Protein AF-B7P5I4-F1 (afdb_monomer)

Secondary structure (DSSP, 8-state):
--HHHHHHHHHHHHHHHHHHHT-------HHHHHTT-HHHHHHHHH-S-EEEE--SHHHHHHHHHHHHHHHHTT---EEEEEE--STTHHHHHHHHTTTS-EEEEEE-TTS-EEEEPPS-S-TT-SS--EEEEEHHHHHHHHHHHHHHHHHHHHHHHHHHHHHHHHHH--HHHHHHHHHHHHHHTTSTTT--HHHHHHHHHHHHHTT-HHHHHHHHHHHHT-TT--GGGSHHHHHHHHHHHHHH--TTHHHHHHHHHHHHHTSGGG--HHHHHHHHHHHHHHHHHTTT--HHHHHHHHHHHHHHHHHHHT-

Nearest PDB structures (foldseek):
  5ulm-assembly1_A  TM=9.427E-01  e=9.356E-10  Homo sapiens
  8qgy-assembly1_A  TM=5.005E-01  e=2.535E-16  Homo sapiens
  8qgy-assembly1_B  TM=4.780E-01  e=1.070E-14  Homo sapiens
  5dbk-assembly1_B  TM=4.868E-01  e=1.021E+00  Bacillus thuringiensis Bt407
  7w3g-assembly1_a  TM=5.002E-01  e=3.737E+00  Homo sapiens

Solvent-accessible surface area (backbone atoms only — not comparable to full-atom values): 17275 Å² total; per-residue (Å²): 134,57,75,68,59,44,54,51,45,46,48,53,28,48,56,50,19,32,60,75,72,70,51,90,84,82,90,77,62,61,72,44,49,76,72,55,39,64,72,50,44,52,50,65,54,68,43,82,64,46,81,46,75,50,63,50,73,90,51,33,65,64,53,51,50,54,51,51,55,22,40,76,74,68,45,69,49,47,37,39,33,34,63,69,80,55,90,67,51,64,56,55,50,46,65,77,37,72,92,43,59,74,46,36,26,45,56,48,96,86,71,47,39,20,27,39,47,73,80,77,84,63,98,81,55,97,64,67,55,73,42,94,47,48,40,26,60,60,50,34,51,52,55,50,52,49,54,52,50,52,33,50,50,49,34,51,50,50,54,50,52,51,51,51,44,63,76,75,37,59,73,72,62,29,52,56,49,50,55,56,55,57,60,57,51,74,39,75,63,43,54,45,58,68,55,51,44,52,50,43,52,56,31,53,77,72,63,38,29,65,60,39,40,51,54,50,55,61,46,68,72,37,86,88,56,65,56,66,76,35,63,72,46,43,45,56,42,29,51,22,26,48,72,56,58,50,96,63,24,50,62,52,20,48,50,53,50,57,59,45,48,74,38,74,94,41,69,42,57,71,53,31,46,49,53,14,47,49,24,42,52,52,12,58,75,49,72,71,63,41,62,65,33,44,53,49,17,53,48,27,48,51,53,29,54,51,52,63,73,77,106

Organism: Ixodes scapularis (NCBI:txid6945)

Structure (mmCIF, N/CA/C/O backbone):
data_AF-B7P5I4-F1
#
_entry.id   AF-B7P5I4-F1
#
loop_
_atom_site.group_PDB
_atom_site.id
_atom_site.type_symbol
_atom_site.label_atom_id
_atom_site.label_alt_id
_atom_site.label_comp_id
_atom_site.label_asym_id
_atom_site.label_entity_id
_atom_site.label_seq_id
_atom_site.pdbx_PDB_ins_code
_atom_site.Cartn_x
_atom_site.Cartn_y
_atom_site.Cartn_z
_atom_site.occupancy
_atom_site.B_iso_or_equiv
_atom_site.auth_seq_id
_atom_site.auth_comp_id
_atom_site.auth_asym_id
_atom_site.auth_atom_id
_atom_site.pdbx_PDB_model_num
ATOM 1 N N . MET A 1 1 ? 27.316 -14.410 -33.111 1.00 59.50 1 MET A N 1
ATOM 2 C CA . MET A 1 1 ? 25.966 -13.838 -33.348 1.00 59.50 1 MET A CA 1
ATOM 3 C C . MET A 1 1 ? 26.081 -12.322 -33.547 1.00 59.50 1 MET A C 1
ATOM 5 O O . MET A 1 1 ? 26.848 -11.697 -32.826 1.00 59.50 1 MET A O 1
ATOM 9 N N . GLY A 1 2 ? 25.394 -11.716 -34.524 1.00 79.62 2 GLY A N 1
ATOM 10 C CA . GLY A 1 2 ? 25.517 -10.270 -34.792 1.00 79.62 2 GLY A CA 1
ATOM 11 C C . GLY A 1 2 ? 24.927 -9.385 -33.679 1.00 79.62 2 GLY A C 1
ATOM 12 O O . GLY A 1 2 ? 23.984 -9.793 -33.004 1.00 79.62 2 GLY A O 1
ATOM 13 N N . ARG A 1 3 ? 25.433 -8.150 -33.514 1.00 82.94 3 ARG A N 1
ATOM 14 C CA . ARG A 1 3 ? 24.991 -7.201 -32.461 1.00 82.94 3 ARG A CA 1
ATOM 15 C C . ARG A 1 3 ? 23.477 -6.955 -32.463 1.00 82.94 3 ARG A C 1
ATOM 17 O O . ARG A 1 3 ? 22.864 -6.839 -31.411 1.00 82.94 3 ARG A O 1
ATOM 24 N N . LEU A 1 4 ? 22.857 -6.902 -33.644 1.00 87.31 4 LEU A N 1
ATOM 25 C CA . LEU A 1 4 ? 21.406 -6.746 -33.781 1.00 87.31 4 LEU A CA 1
ATOM 26 C C . LEU A 1 4 ? 20.631 -7.943 -33.212 1.00 87.31 4 LEU A C 1
ATOM 28 O O . LEU A 1 4 ? 19.613 -7.752 -32.560 1.00 87.31 4 LEU A O 1
ATOM 32 N N . ALA A 1 5 ? 21.112 -9.163 -33.446 1.00 89.25 5 ALA A N 1
ATOM 33 C CA . ALA A 1 5 ? 20.448 -10.377 -32.986 1.00 89.25 5 ALA A CA 1
ATOM 34 C C . ALA A 1 5 ? 20.496 -10.503 -31.455 1.00 89.25 5 ALA A C 1
ATOM 36 O O . ALA A 1 5 ? 19.501 -10.879 -30.847 1.00 89.25 5 ALA A O 1
ATOM 37 N N . GLN A 1 6 ? 21.596 -10.079 -30.827 1.00 91.50 6 GLN A N 1
ATOM 38 C CA . GLN A 1 6 ? 21.677 -10.016 -29.366 1.00 91.50 6 GLN A CA 1
ATOM 39 C C . GLN A 1 6 ? 20.688 -9.009 -28.758 1.00 91.50 6 GLN A C 1
ATOM 41 O O . GLN A 1 6 ? 20.024 -9.321 -27.777 1.00 91.50 6 GLN A O 1
ATOM 46 N N . ARG A 1 7 ? 20.538 -7.822 -29.365 1.00 92.44 7 ARG A N 1
ATOM 47 C CA . ARG A 1 7 ? 19.558 -6.820 -28.903 1.00 92.44 7 ARG A CA 1
ATOM 48 C C . ARG A 1 7 ? 18.112 -7.288 -29.083 1.00 92.44 7 ARG A C 1
ATOM 50 O O . ARG A 1 7 ? 17.275 -7.016 -28.231 1.00 92.44 7 ARG A O 1
ATOM 57 N N . LYS A 1 8 ? 17.823 -8.030 -30.160 1.00 93.19 8 LYS A N 1
ATOM 58 C CA . LYS A 1 8 ? 16.516 -8.680 -30.351 1.00 93.19 8 LYS A CA 1
ATOM 59 C C . LYS A 1 8 ? 16.225 -9.696 -29.242 1.00 93.19 8 LYS A C 1
ATOM 61 O O . LYS A 1 8 ? 15.151 -9.640 -28.660 1.00 93.19 8 LYS A O 1
ATOM 66 N N . ALA A 1 9 ? 17.198 -10.538 -28.891 1.00 93.75 9 ALA A N 1
ATOM 67 C CA . ALA A 1 9 ? 17.050 -11.491 -27.790 1.00 93.75 9 ALA A CA 1
ATOM 68 C C . ALA A 1 9 ? 16.827 -10.792 -26.433 1.00 93.75 9 ALA A C 1
ATOM 70 O O . ALA A 1 9 ? 16.003 -11.231 -25.637 1.00 93.75 9 ALA A O 1
ATOM 71 N N . ALA A 1 10 ? 17.500 -9.666 -26.176 1.00 94.19 10 ALA A N 1
ATOM 72 C CA . ALA A 1 10 ? 17.249 -8.877 -24.969 1.00 94.19 10 ALA A CA 1
ATOM 73 C C . ALA A 1 10 ? 15.837 -8.276 -24.936 1.00 94.19 10 ALA A C 1
ATOM 75 O O . ALA A 1 10 ? 15.193 -8.283 -23.889 1.00 94.19 10 ALA A O 1
ATOM 76 N N . TYR A 1 11 ? 15.325 -7.802 -26.074 1.00 95.25 11 TYR A N 1
ATOM 77 C CA . TYR A 1 11 ? 13.944 -7.331 -26.169 1.00 95.25 11 TYR A CA 1
ATOM 78 C C . TYR A 1 11 ? 12.928 -8.456 -25.900 1.00 95.25 11 TYR A C 1
ATOM 80 O O . TYR A 1 11 ? 11.967 -8.245 -25.162 1.00 95.25 11 TYR A O 1
ATOM 88 N N . GLU A 1 12 ? 13.165 -9.674 -26.396 1.00 95.31 12 GLU A N 1
ATOM 89 C CA . GLU A 1 12 ? 12.332 -10.848 -26.081 1.00 95.31 12 GLU A CA 1
ATOM 90 C C . GLU A 1 12 ? 12.324 -11.168 -24.572 1.00 95.31 12 GLU A C 1
ATOM 92 O O . GLU A 1 12 ? 11.280 -11.498 -23.998 1.00 95.31 12 GLU A O 1
ATOM 97 N N . GLU A 1 13 ? 13.463 -11.010 -23.894 1.00 95.44 13 GLU A N 1
ATOM 98 C CA . GLU A 1 13 ? 13.561 -11.150 -22.437 1.00 95.44 13 GLU A CA 1
ATOM 99 C C . GLU A 1 13 ? 12.810 -10.035 -21.687 1.00 95.44 13 GLU A C 1
ATOM 101 O O . GLU A 1 13 ? 12.170 -10.315 -20.669 1.00 95.44 13 GLU A O 1
ATOM 106 N N . VAL A 1 14 ? 12.810 -8.797 -22.200 1.00 96.06 14 VAL A N 1
ATOM 107 C CA . VAL A 1 14 ? 11.967 -7.702 -21.680 1.00 96.06 14 VAL A CA 1
ATOM 108 C C . VAL A 1 14 ? 10.488 -8.059 -21.822 1.00 96.06 14 VAL A C 1
ATOM 110 O O . VAL A 1 14 ? 9.755 -8.013 -20.835 1.00 96.06 14 VAL A O 1
ATOM 113 N N . GLN A 1 15 ? 10.051 -8.524 -22.997 1.00 9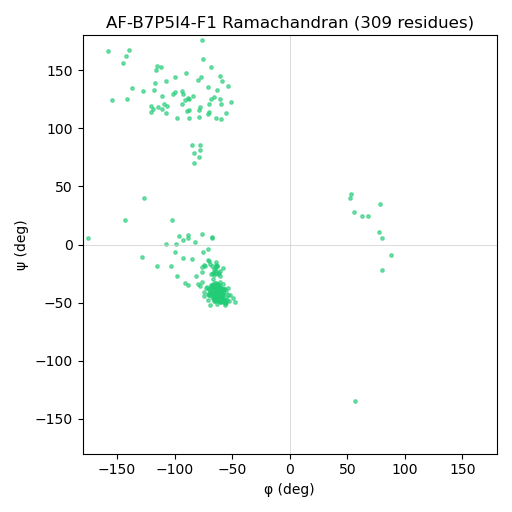6.31 15 GLN A N 1
ATOM 114 C CA . GLN A 1 15 ? 8.674 -8.982 -23.221 1.00 96.31 15 GLN A CA 1
ATOM 115 C C . GLN A 1 15 ? 8.277 -10.124 -22.277 1.00 96.31 15 GLN A C 1
ATOM 117 O O . GLN A 1 15 ? 7.134 -10.210 -21.820 1.00 96.31 15 GLN A O 1
ATOM 122 N N . LYS A 1 16 ? 9.201 -11.044 -21.991 1.00 95.50 16 LYS A N 1
ATOM 123 C CA . LYS A 1 16 ? 8.974 -12.136 -21.041 1.00 95.50 16 LYS A CA 1
ATOM 124 C C . LYS A 1 16 ? 8.825 -11.612 -19.611 1.00 95.50 16 LYS A C 1
ATOM 126 O O . LYS A 1 16 ? 7.883 -12.012 -18.931 1.00 95.50 16 LYS A O 1
ATOM 131 N N . ALA A 1 17 ? 9.695 -10.698 -19.178 1.00 95.38 17 ALA A N 1
ATOM 132 C CA . ALA A 1 17 ? 9.612 -10.076 -17.859 1.00 95.38 17 ALA A CA 1
ATOM 133 C C . ALA A 1 17 ? 8.300 -9.298 -17.670 1.00 95.38 17 ALA A C 1
ATOM 135 O O . ALA A 1 17 ? 7.621 -9.517 -16.667 1.00 95.38 17 ALA A O 1
ATOM 136 N N . SER A 1 18 ? 7.901 -8.479 -18.651 1.00 94.69 18 SER A N 1
ATOM 137 C CA . SER A 1 18 ? 6.641 -7.722 -18.625 1.00 94.69 18 SER A CA 1
ATOM 138 C C . SER A 1 18 ? 5.425 -8.641 -18.511 1.00 94.69 18 SER A C 1
ATOM 140 O O . SER A 1 18 ? 4.570 -8.423 -17.656 1.00 94.69 18 SER A O 1
ATOM 142 N N . ARG A 1 19 ? 5.383 -9.740 -19.281 1.00 94.81 19 ARG A N 1
ATOM 143 C CA . ARG A 1 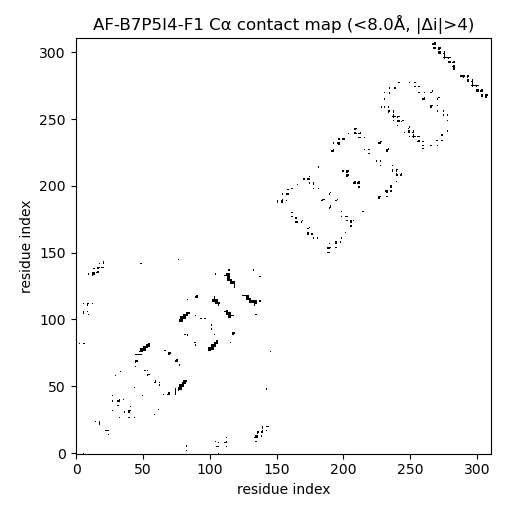19 ? 4.310 -10.747 -19.178 1.00 94.81 19 ARG A CA 1
ATOM 144 C C . ARG A 1 19 ? 4.255 -11.418 -17.806 1.00 94.81 19 ARG A C 1
ATOM 146 O O . ARG A 1 19 ? 3.167 -11.682 -17.310 1.00 94.81 19 ARG A O 1
ATOM 153 N N . CYS A 1 20 ? 5.401 -11.676 -17.175 1.00 92.69 20 CYS A N 1
ATOM 154 C CA . CYS A 1 20 ? 5.445 -12.275 -15.839 1.00 92.69 20 CYS A CA 1
ATOM 155 C C . CYS A 1 20 ? 4.877 -11.375 -14.733 1.00 92.69 20 CYS A C 1
ATOM 157 O O . CYS A 1 20 ? 4.493 -11.907 -13.692 1.00 92.69 20 CYS A O 1
ATOM 159 N N . VAL A 1 21 ? 4.868 -10.054 -14.926 1.00 92.19 21 VAL A N 1
ATOM 160 C CA . VAL A 1 21 ? 4.314 -9.082 -13.965 1.00 92.19 21 VAL A CA 1
ATOM 161 C C . VAL A 1 21 ? 2.987 -8.472 -14.431 1.00 92.19 21 VAL A C 1
ATOM 163 O O . VAL A 1 21 ? 2.419 -7.652 -13.724 1.00 92.19 21 VAL A O 1
ATOM 166 N N . GLY A 1 22 ? 2.481 -8.865 -15.607 1.00 91.19 22 GLY A N 1
ATOM 167 C CA . GLY A 1 22 ? 1.255 -8.306 -16.184 1.00 91.19 22 GLY A CA 1
ATOM 168 C C . GLY A 1 22 ? 1.376 -6.841 -16.620 1.00 91.19 22 GLY A C 1
ATOM 169 O O . GLY A 1 22 ? 0.365 -6.149 -16.668 1.00 91.19 22 GLY A O 1
ATOM 170 N N . ALA A 1 23 ? 2.589 -6.361 -16.913 1.00 91.62 23 ALA A N 1
ATOM 171 C CA . ALA A 1 23 ? 2.821 -4.988 -17.355 1.00 91.62 23 ALA A CA 1
ATOM 172 C C . ALA A 1 23 ? 2.492 -4.808 -18.844 1.00 91.62 23 ALA A C 1
ATOM 174 O O . ALA A 1 23 ? 2.817 -5.669 -19.668 1.00 91.62 23 ALA A O 1
ATOM 175 N N . ASP A 1 24 ? 1.912 -3.656 -19.179 1.00 93.38 24 ASP A N 1
ATOM 176 C CA . ASP A 1 24 ? 1.697 -3.228 -20.560 1.00 93.38 24 ASP A CA 1
ATOM 177 C C . ASP A 1 24 ? 3.008 -2.684 -21.149 1.00 93.38 24 ASP A C 1
ATOM 179 O O . ASP A 1 24 ? 3.599 -1.737 -20.628 1.00 93.38 24 ASP A O 1
ATOM 183 N N . LEU A 1 25 ? 3.511 -3.330 -22.202 1.00 95.50 25 LEU A N 1
A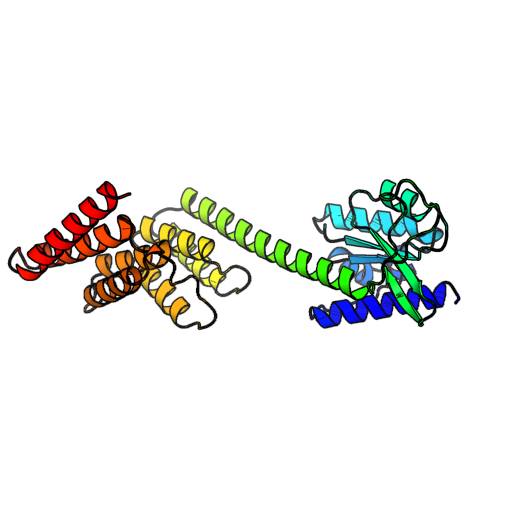TOM 184 C CA . LEU A 1 25 ? 4.818 -3.033 -22.785 1.00 95.50 25 LEU A CA 1
ATOM 185 C C . LEU A 1 25 ? 4.658 -2.301 -24.115 1.00 95.50 25 LEU A C 1
ATOM 187 O O . LEU A 1 25 ? 4.171 -2.869 -25.090 1.00 95.50 25 LEU A O 1
ATOM 191 N N . HIS A 1 26 ? 5.198 -1.085 -24.177 1.00 95.44 26 HIS A N 1
ATOM 192 C CA . HIS A 1 26 ? 5.235 -0.268 -25.388 1.00 95.44 26 HIS A CA 1
ATOM 193 C C . HIS A 1 26 ? 6.659 -0.167 -25.934 1.00 95.44 26 HIS A C 1
ATOM 195 O O . HIS A 1 26 ? 7.564 0.312 -25.252 1.00 95.44 26 HIS A O 1
ATOM 201 N N . GLU A 1 27 ? 6.871 -0.604 -27.177 1.00 95.25 27 GLU A N 1
ATOM 202 C CA . GLU A 1 27 ? 8.143 -0.402 -27.878 1.00 95.25 27 GLU A CA 1
ATOM 203 C C . GLU A 1 27 ? 8.174 0.983 -28.530 1.00 95.25 27 GLU A C 1
ATOM 205 O O . GLU A 1 27 ? 7.282 1.343 -29.301 1.00 95.25 27 GLU A O 1
ATOM 210 N N . LEU A 1 28 ? 9.230 1.752 -28.254 1.00 94.44 28 LEU A N 1
ATOM 211 C CA . LEU A 1 28 ? 9.402 3.098 -28.789 1.00 94.44 28 LEU A CA 1
ATOM 212 C C . LEU A 1 28 ? 10.606 3.179 -29.737 1.00 94.44 28 LEU A C 1
ATOM 214 O O . LEU A 1 28 ? 11.746 2.978 -29.312 1.00 94.44 28 LEU A O 1
ATOM 218 N N . PRO A 1 29 ? 10.397 3.523 -31.022 1.00 93.38 29 PRO A N 1
ATOM 219 C CA . PRO A 1 29 ? 11.499 3.722 -31.954 1.00 93.38 29 PRO A CA 1
ATOM 220 C C . PRO A 1 29 ? 12.317 4.970 -31.603 1.00 93.38 29 PRO A C 1
ATOM 222 O O . PRO A 1 29 ? 11.779 6.079 -31.601 1.00 93.38 29 PRO A O 1
ATOM 225 N N . PHE A 1 30 ? 13.635 4.813 -31.430 1.00 94.00 30 PHE A N 1
ATOM 226 C CA . PHE A 1 30 ? 14.551 5.918 -31.100 1.00 94.00 30 PHE A CA 1
ATOM 227 C C . PHE A 1 30 ? 14.374 7.140 -32.010 1.00 94.00 30 PHE A C 1
ATOM 229 O O . PHE A 1 30 ? 14.246 8.251 -31.519 1.00 94.00 30 PHE A O 1
ATOM 236 N N . LYS A 1 31 ? 14.283 6.944 -33.334 1.00 93.56 31 LYS A N 1
ATOM 237 C CA . LYS A 1 31 ? 14.153 8.055 -34.295 1.00 93.56 31 LYS A CA 1
ATOM 238 C C . LYS A 1 31 ? 12.935 8.944 -34.034 1.00 93.56 31 LYS A C 1
ATOM 240 O O . LYS A 1 31 ? 12.991 10.132 -34.309 1.00 93.56 31 LYS A O 1
ATOM 245 N N . LYS A 1 32 ? 11.831 8.370 -33.547 1.00 94.25 32 LYS A N 1
ATOM 246 C CA . LYS A 1 32 ? 10.608 9.125 -33.245 1.00 94.25 32 LYS A CA 1
ATOM 247 C C . LYS A 1 32 ? 10.719 9.878 -31.925 1.00 94.25 32 LYS A C 1
ATOM 249 O O . LYS A 1 32 ? 10.199 10.983 -31.814 1.00 94.25 32 LYS A O 1
ATOM 254 N N . LEU A 1 33 ? 11.401 9.273 -30.952 1.00 93.62 33 LEU A N 1
ATOM 255 C CA . LEU A 1 33 ? 11.706 9.900 -29.671 1.00 93.62 33 LEU A CA 1
ATOM 256 C C . LEU A 1 33 ? 12.655 11.093 -29.866 1.00 93.62 33 LEU A C 1
ATOM 258 O O . LEU A 1 33 ? 12.338 12.191 -29.427 1.00 93.62 33 LEU A O 1
ATOM 262 N N . ASP A 1 34 ? 13.740 10.888 -30.614 1.00 93.50 34 ASP A N 1
ATOM 263 C CA . ASP A 1 34 ? 14.768 11.890 -30.931 1.00 93.50 34 ASP A CA 1
ATOM 264 C C . ASP A 1 34 ? 14.222 13.041 -31.793 1.00 93.50 34 ASP A C 1
ATOM 266 O O . ASP A 1 34 ? 14.534 14.206 -31.567 1.00 93.50 34 ASP A O 1
ATOM 270 N N . PHE A 1 35 ? 13.321 12.738 -32.735 1.00 93.06 35 PHE A N 1
ATOM 271 C CA . PHE A 1 35 ? 12.601 13.763 -33.499 1.00 93.06 35 PHE A CA 1
ATOM 272 C C . PHE A 1 35 ? 11.613 14.574 -32.641 1.00 93.06 35 PHE A C 1
ATOM 274 O O . PHE A 1 35 ? 11.189 15.656 -33.043 1.00 93.06 35 PHE A O 1
ATOM 281 N N . GLY A 1 36 ? 11.221 14.062 -31.471 1.00 91.56 36 GLY A N 1
ATOM 282 C CA . GLY A 1 36 ? 10.258 14.710 -30.588 1.00 91.56 36 GLY A CA 1
ATOM 283 C C . GLY A 1 36 ? 8.798 14.537 -31.015 1.00 91.56 36 GLY A C 1
ATOM 284 O O . GLY A 1 36 ? 7.989 15.447 -30.836 1.00 91.56 36 GLY A O 1
ATOM 285 N N . GLU A 1 37 ? 8.427 13.381 -31.582 1.00 95.38 37 GLU A N 1
ATOM 286 C CA . GLU A 1 37 ? 7.023 13.083 -31.896 1.00 95.38 37 GLU A CA 1
ATOM 287 C C . GLU A 1 37 ? 6.177 13.126 -30.612 1.00 95.38 37 GLU A C 1
ATOM 289 O O . GLU A 1 37 ? 6.408 12.356 -29.680 1.00 95.38 37 GLU A O 1
ATOM 294 N N . THR A 1 38 ? 5.165 14.000 -30.565 1.00 92.94 38 THR A N 1
ATOM 295 C CA . THR A 1 38 ? 4.412 14.312 -29.336 1.00 92.94 38 THR A CA 1
ATOM 296 C C . THR A 1 38 ? 3.856 13.075 -28.638 1.00 92.94 38 THR A C 1
ATOM 298 O O . THR A 1 38 ? 3.999 12.952 -27.431 1.00 92.94 38 THR A O 1
ATOM 301 N N . LYS A 1 39 ? 3.276 12.125 -29.384 1.00 93.56 39 LYS A N 1
ATOM 302 C CA . LYS A 1 39 ? 2.726 10.883 -28.810 1.00 93.56 39 LYS A CA 1
ATOM 303 C C . LYS A 1 39 ? 3.802 9.991 -28.190 1.00 93.56 39 LYS A C 1
ATOM 305 O O . LYS A 1 39 ? 3.548 9.329 -27.191 1.00 93.56 39 LYS A O 1
ATOM 310 N N . VAL A 1 40 ? 4.990 9.958 -28.792 1.00 94.75 40 VAL A N 1
ATOM 311 C CA . VAL A 1 40 ? 6.119 9.160 -28.300 1.00 94.75 40 VAL A CA 1
ATOM 312 C C . VAL A 1 40 ? 6.732 9.811 -27.067 1.00 94.75 40 VAL A C 1
ATOM 314 O O . VAL A 1 40 ? 7.027 9.102 -26.112 1.00 94.75 40 VAL A O 1
ATOM 317 N N . LEU A 1 41 ? 6.873 11.140 -27.058 1.00 94.62 41 LEU A N 1
ATOM 318 C CA . LEU A 1 41 ? 7.312 11.884 -25.876 1.00 94.62 41 LEU A CA 1
ATOM 319 C C . LEU A 1 41 ? 6.321 11.741 -24.722 1.00 94.62 41 LEU A C 1
ATOM 321 O O . LEU A 1 41 ? 6.741 11.495 -23.600 1.00 94.62 41 LEU A O 1
ATOM 325 N N . ASP A 1 42 ? 5.023 11.854 -24.998 1.00 93.00 42 ASP A N 1
ATOM 326 C CA . ASP A 1 42 ? 3.968 11.706 -23.997 1.00 93.00 42 ASP A CA 1
ATOM 327 C C . ASP A 1 42 ? 3.992 10.309 -23.364 1.00 93.00 42 ASP A C 1
ATOM 329 O O . ASP A 1 42 ? 4.048 10.176 -22.142 1.00 93.00 42 ASP A O 1
ATOM 333 N N . LEU A 1 43 ? 4.075 9.260 -24.191 1.00 94.44 43 LEU A N 1
ATOM 334 C CA . LEU A 1 43 ? 4.194 7.889 -23.700 1.00 94.44 43 LEU A CA 1
ATOM 335 C C . LEU A 1 43 ? 5.502 7.677 -22.928 1.00 94.44 43 LEU A C 1
ATOM 337 O O . LEU A 1 43 ? 5.494 7.117 -21.833 1.00 94.44 43 LEU A O 1
ATOM 341 N N . PHE A 1 44 ? 6.630 8.143 -23.473 1.00 95.94 44 PHE A N 1
ATOM 342 C CA . PHE A 1 44 ? 7.930 7.964 -22.840 1.00 95.94 44 PHE A CA 1
ATOM 343 C C . PHE A 1 44 ? 8.045 8.738 -21.537 1.00 95.94 44 PHE A C 1
ATOM 345 O O . PHE A 1 44 ? 8.659 8.219 -20.623 1.00 95.94 44 PHE A O 1
ATOM 352 N N . TYR A 1 45 ? 7.499 9.948 -21.407 1.00 94.88 45 TYR A N 1
ATOM 353 C CA . TYR A 1 45 ? 7.629 10.753 -20.191 1.00 94.88 45 TYR A CA 1
ATOM 354 C C . TYR A 1 45 ? 6.648 10.358 -19.093 1.00 94.88 45 TYR A C 1
ATOM 356 O O . TYR A 1 45 ? 6.997 10.506 -17.926 1.00 94.88 45 TYR A O 1
ATOM 364 N N . ASN A 1 46 ? 5.491 9.790 -19.440 1.00 91.19 46 ASN A N 1
ATOM 365 C CA . ASN A 1 46 ? 4.470 9.402 -18.464 1.00 91.19 46 ASN A CA 1
ATOM 366 C C . ASN A 1 46 ? 4.462 7.909 -18.105 1.00 91.19 46 ASN A C 1
ATOM 368 O O . ASN A 1 46 ? 3.729 7.519 -17.203 1.00 91.19 46 ASN A O 1
ATOM 372 N N . ALA A 1 47 ? 5.260 7.065 -18.770 1.00 93.88 47 ALA A N 1
ATOM 373 C CA . ALA A 1 47 ? 5.346 5.645 -18.424 1.00 93.88 47 ALA A CA 1
ATOM 374 C C . ALA A 1 47 ? 5.804 5.430 -16.970 1.00 93.88 47 ALA A C 1
ATOM 376 O O . ALA A 1 47 ? 6.744 6.092 -16.522 1.00 93.88 47 ALA A O 1
ATOM 377 N N . ASP A 1 48 ? 5.221 4.446 -16.276 1.00 91.06 48 ASP A N 1
ATOM 378 C CA . ASP A 1 48 ? 5.608 4.079 -14.905 1.00 91.06 48 ASP A CA 1
ATOM 379 C C . ASP A 1 48 ? 7.071 3.630 -14.818 1.00 91.06 48 ASP A C 1
ATOM 381 O O . ASP A 1 48 ? 7.763 3.938 -13.852 1.00 91.06 48 ASP A O 1
ATOM 385 N N . VAL A 1 49 ? 7.554 2.924 -15.846 1.00 94.88 49 VAL A N 1
ATOM 386 C CA . VAL A 1 49 ? 8.927 2.420 -15.954 1.00 94.88 49 VAL A CA 1
ATOM 387 C C . VAL A 1 49 ? 9.452 2.643 -17.368 1.00 94.88 49 VAL A C 1
ATOM 389 O O . VAL A 1 49 ? 8.777 2.306 -18.337 1.00 94.88 49 VAL A O 1
ATOM 392 N N . ALA A 1 50 ? 10.687 3.135 -17.495 1.00 95.81 50 ALA A N 1
ATOM 393 C CA . ALA A 1 50 ? 11.401 3.165 -18.770 1.00 95.81 50 ALA A CA 1
ATOM 394 C C . ALA A 1 50 ? 12.587 2.191 -18.758 1.00 95.81 50 ALA A C 1
ATOM 396 O O . ALA A 1 50 ? 13.441 2.249 -17.875 1.00 95.81 50 ALA A O 1
ATOM 397 N N . VAL A 1 51 ? 12.662 1.313 -19.760 1.00 96.25 51 VAL A N 1
ATOM 398 C CA . VAL A 1 51 ? 13.817 0.436 -20.001 1.00 96.25 51 VAL A CA 1
ATOM 399 C C . VAL A 1 51 ? 14.505 0.910 -21.276 1.00 96.25 51 VAL A C 1
ATOM 401 O O . VAL A 1 51 ? 13.904 0.883 -22.348 1.00 96.25 51 VAL A O 1
ATOM 404 N N . VAL A 1 52 ? 15.750 1.369 -21.165 1.00 95.69 52 VAL A N 1
ATOM 405 C CA . VAL A 1 52 ? 16.470 2.033 -22.259 1.00 95.69 52 VAL A CA 1
ATOM 406 C C . VAL A 1 52 ? 17.745 1.269 -22.595 1.00 95.69 52 VAL A C 1
ATOM 408 O O . VAL A 1 52 ? 18.637 1.137 -21.760 1.00 95.69 52 VAL A O 1
ATOM 411 N N . ASP A 1 53 ? 17.849 0.781 -23.831 1.00 94.81 53 ASP A N 1
ATOM 412 C CA . ASP A 1 53 ? 19.061 0.131 -24.330 1.00 94.81 53 ASP A CA 1
ATOM 413 C C . ASP A 1 53 ? 20.032 1.163 -24.919 1.00 94.81 53 ASP A C 1
ATOM 415 O O . ASP A 1 53 ? 19.743 1.804 -25.929 1.00 94.81 53 ASP A O 1
ATOM 419 N N . VAL A 1 54 ? 21.201 1.309 -24.294 1.00 93.75 54 VAL A N 1
ATOM 420 C CA . VAL A 1 54 ? 22.234 2.291 -24.669 1.00 93.75 54 VAL A CA 1
ATOM 421 C C . VAL A 1 54 ? 23.388 1.655 -25.450 1.00 93.75 54 VAL A C 1
ATOM 423 O O . VAL A 1 54 ? 24.492 2.196 -25.516 1.00 93.75 54 VAL A O 1
ATOM 426 N N . SER A 1 55 ? 23.171 0.488 -26.062 1.00 92.25 55 SER A N 1
ATOM 427 C CA . SER A 1 55 ? 24.233 -0.237 -26.773 1.00 92.25 55 SER A CA 1
ATOM 428 C C . SER A 1 55 ? 24.727 0.494 -28.025 1.00 92.25 55 SER A C 1
ATOM 430 O O . SER A 1 55 ? 25.857 0.264 -28.450 1.00 92.25 55 SER A O 1
ATOM 432 N N . ILE A 1 56 ? 23.908 1.368 -28.626 1.00 91.94 56 ILE A N 1
ATOM 433 C CA . ILE A 1 56 ? 24.311 2.198 -29.771 1.00 91.94 56 ILE A CA 1
ATOM 434 C C . ILE A 1 56 ? 24.915 3.504 -29.257 1.00 91.94 56 ILE A C 1
ATOM 436 O O . ILE A 1 56 ? 24.204 4.329 -28.690 1.00 91.94 56 ILE A O 1
ATOM 440 N N . GLN A 1 57 ? 26.209 3.708 -29.515 1.00 89.62 57 GLN A N 1
ATOM 441 C CA . GLN A 1 57 ? 26.970 4.870 -29.050 1.00 89.62 57 GLN A CA 1
ATOM 442 C C . GLN A 1 57 ? 26.350 6.213 -29.472 1.00 89.62 57 GLN A C 1
ATOM 444 O O . GLN A 1 57 ? 26.167 7.081 -28.622 1.00 89.62 57 GLN A O 1
ATOM 449 N N . ASP A 1 58 ? 25.938 6.349 -30.735 1.00 91.50 58 ASP A N 1
ATOM 450 C CA . ASP A 1 58 ? 25.350 7.590 -31.271 1.00 91.50 58 ASP A CA 1
ATOM 451 C C . ASP A 1 58 ? 24.009 7.966 -30.618 1.00 91.50 58 ASP A C 1
ATOM 453 O O . ASP A 1 58 ? 23.603 9.123 -30.644 1.00 91.50 58 ASP A O 1
ATOM 457 N N . GLN A 1 59 ? 23.315 6.998 -30.011 1.00 93.19 59 GLN A N 1
ATOM 458 C CA . GLN A 1 59 ? 22.003 7.205 -29.387 1.00 93.19 59 GLN A CA 1
ATOM 459 C C . GLN A 1 59 ? 22.106 7.533 -27.894 1.00 93.19 59 GLN A C 1
ATOM 461 O O . GLN A 1 59 ? 21.121 7.952 -27.292 1.00 93.19 59 GLN A O 1
ATOM 466 N N . ARG A 1 60 ? 23.282 7.360 -27.274 1.00 90.88 60 ARG A N 1
ATOM 467 C CA . ARG A 1 60 ? 23.432 7.445 -25.813 1.00 90.88 60 ARG A CA 1
ATOM 468 C C . ARG A 1 60 ? 23.097 8.820 -25.260 1.00 90.88 60 ARG A C 1
ATOM 470 O O . ARG A 1 60 ? 22.290 8.918 -24.345 1.00 90.88 60 ARG A O 1
ATOM 477 N N . ASN A 1 61 ? 23.692 9.872 -25.820 1.00 91.88 61 ASN A N 1
ATOM 478 C CA . ASN A 1 61 ? 23.519 11.228 -25.296 1.00 91.88 61 ASN A CA 1
ATOM 479 C C . ASN A 1 61 ? 22.054 11.701 -25.384 1.00 91.88 61 ASN A C 1
ATOM 481 O O . ASN A 1 61 ? 21.544 12.167 -24.364 1.00 91.88 61 ASN A O 1
ATOM 485 N N . PRO A 1 62 ? 21.336 11.527 -26.516 1.00 94.31 62 PRO A N 1
ATOM 486 C CA . PRO A 1 62 ? 19.906 11.838 -26.569 1.00 94.31 62 PRO A CA 1
ATOM 487 C C . PRO A 1 62 ? 19.067 10.998 -25.597 1.00 94.31 62 PRO A C 1
ATOM 489 O O . PRO A 1 62 ? 18.200 11.528 -24.905 1.00 94.31 62 PRO A O 1
ATOM 492 N N . LEU A 1 63 ? 19.351 9.697 -25.470 1.00 94.81 63 LEU A N 1
ATOM 493 C CA . LEU A 1 63 ? 18.646 8.832 -24.519 1.00 94.81 63 LEU A CA 1
ATOM 494 C C . LEU A 1 63 ? 18.845 9.288 -23.065 1.00 94.81 63 LEU A C 1
ATOM 496 O O . LEU A 1 63 ? 17.881 9.331 -22.302 1.00 94.81 63 LEU A O 1
ATOM 500 N N . PHE A 1 64 ? 20.063 9.686 -22.686 1.00 92.69 64 PHE A N 1
ATOM 501 C CA . PHE A 1 64 ? 20.335 10.236 -21.356 1.00 92.69 64 PHE A CA 1
ATOM 502 C C . PHE A 1 64 ? 19.639 11.572 -21.116 1.00 92.69 64 PHE A C 1
ATOM 504 O O . PHE A 1 64 ? 19.127 11.792 -20.020 1.00 92.69 64 PHE A O 1
ATOM 511 N N . TYR A 1 65 ? 19.550 12.433 -22.131 1.00 93.62 65 TYR A N 1
ATOM 512 C CA . TYR A 1 65 ? 18.759 13.657 -22.039 1.00 93.62 65 TYR A CA 1
ATOM 513 C C . TYR A 1 65 ? 17.294 13.349 -21.690 1.00 93.62 65 TYR A C 1
ATOM 515 O O . TYR A 1 65 ? 16.764 13.896 -20.723 1.00 93.62 65 TYR A O 1
ATOM 523 N N . HIS A 1 66 ? 16.658 12.415 -22.403 1.00 95.31 66 HIS A N 1
ATOM 524 C CA . HIS A 1 66 ? 15.265 12.047 -22.135 1.00 95.31 66 HIS A CA 1
ATOM 525 C C . HIS A 1 66 ? 15.066 11.395 -20.757 1.00 95.31 66 HIS A C 1
ATOM 527 O O . HIS A 1 66 ? 14.048 11.644 -20.107 1.00 95.31 66 HIS A O 1
ATOM 533 N N . LEU A 1 67 ? 16.030 10.598 -20.283 1.00 94.19 67 LEU A N 1
ATOM 534 C CA . LEU A 1 67 ? 16.014 10.061 -18.918 1.00 94.19 67 LEU A CA 1
ATOM 535 C C . LEU A 1 67 ? 16.082 11.175 -17.861 1.00 94.19 67 LEU A C 1
ATOM 537 O O . LEU A 1 67 ? 15.314 11.144 -16.899 1.00 94.19 67 LEU A O 1
ATOM 541 N N . GLY A 1 68 ? 16.914 12.197 -18.077 1.00 92.94 68 GLY A N 1
ATOM 542 C CA . GLY A 1 68 ? 16.978 13.371 -17.203 1.00 92.94 68 GLY A CA 1
ATOM 543 C C . GLY A 1 68 ? 15.669 14.169 -17.177 1.00 92.94 68 GLY A C 1
ATOM 544 O O . GLY A 1 68 ? 15.229 14.602 -16.112 1.00 92.94 68 GLY A O 1
ATOM 545 N N . VAL A 1 69 ? 14.992 14.310 -18.323 1.00 93.44 69 VAL A N 1
ATOM 546 C CA . VAL A 1 69 ? 13.665 14.950 -18.382 1.00 93.44 69 VAL A CA 1
ATOM 547 C C . VAL A 1 69 ? 12.640 14.159 -17.563 1.00 93.44 69 VAL A C 1
ATOM 549 O O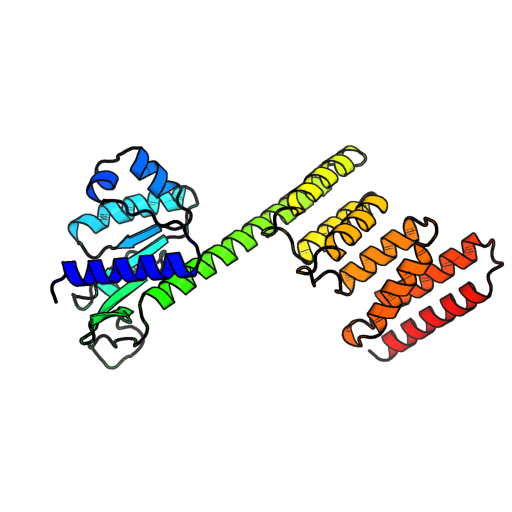 . VAL A 1 69 ? 11.942 14.754 -16.741 1.00 93.44 69 VAL A O 1
ATOM 552 N N . ARG A 1 70 ? 12.592 12.825 -17.707 1.00 93.94 70 ARG A N 1
ATOM 553 C CA . ARG A 1 70 ? 11.722 11.957 -16.885 1.00 93.94 70 ARG A CA 1
ATOM 554 C C . ARG A 1 70 ? 11.963 12.164 -15.395 1.00 93.94 70 ARG A C 1
ATOM 556 O O . ARG A 1 70 ? 11.020 12.361 -14.630 1.00 93.94 70 ARG A O 1
ATOM 563 N N . GLU A 1 71 ? 13.225 12.167 -14.983 1.00 91.25 71 GLU A N 1
ATOM 564 C CA . GLU A 1 71 ? 13.594 12.360 -13.584 1.00 91.25 71 GLU A CA 1
ATOM 565 C C . GLU A 1 71 ? 13.139 13.724 -13.044 1.00 91.25 71 GLU A C 1
ATOM 567 O O . GLU A 1 71 ? 12.635 13.796 -11.920 1.00 91.25 71 GLU A O 1
ATOM 572 N N . SER A 1 72 ? 13.213 14.781 -13.861 1.00 91.56 72 SER A N 1
ATOM 573 C CA . SER A 1 72 ? 12.720 16.114 -13.487 1.00 91.56 72 SER A CA 1
ATOM 574 C C . SER A 1 72 ? 11.209 16.156 -13.210 1.00 91.56 72 SER A C 1
ATOM 576 O O . SER A 1 72 ? 10.754 16.968 -12.407 1.00 91.56 72 SER A O 1
ATOM 578 N N . PHE A 1 73 ? 10.437 15.237 -13.800 1.00 88.62 73 PHE A N 1
ATOM 579 C CA . PHE A 1 73 ? 9.000 15.069 -13.547 1.00 88.62 73 PHE A CA 1
ATOM 580 C C . PHE A 1 73 ? 8.694 14.116 -12.382 1.00 88.62 73 PHE A C 1
ATOM 582 O O . PHE A 1 73 ? 7.537 13.794 -12.125 1.00 88.62 73 PHE A O 1
ATOM 589 N N . GLY A 1 74 ? 9.717 13.645 -11.664 1.00 84.19 74 GLY A N 1
ATOM 590 C CA . GLY A 1 74 ? 9.571 12.660 -10.593 1.00 84.19 74 GLY A CA 1
ATOM 591 C C . GLY A 1 74 ? 9.451 11.215 -11.085 1.00 84.19 74 GLY A C 1
ATOM 592 O O . GLY A 1 74 ? 9.292 10.313 -10.261 1.00 84.19 74 GLY A O 1
ATOM 593 N N . MET A 1 75 ? 9.594 10.966 -12.392 1.00 88.69 75 MET A N 1
ATOM 594 C CA . MET A 1 75 ? 9.570 9.627 -12.988 1.00 88.69 75 MET A CA 1
ATOM 595 C C . MET A 1 75 ? 10.951 8.973 -12.867 1.00 88.69 75 MET A C 1
ATOM 597 O O . MET A 1 75 ? 11.764 8.961 -13.793 1.00 88.69 75 MET A O 1
ATOM 601 N N . LYS A 1 76 ? 11.237 8.459 -11.668 1.00 88.25 76 LYS A N 1
ATOM 602 C CA . LYS A 1 76 ? 12.568 7.959 -11.272 1.00 88.25 76 LYS A CA 1
ATOM 603 C C . LYS A 1 76 ? 12.847 6.507 -11.669 1.00 88.25 76 LYS A C 1
ATOM 605 O O . LYS A 1 76 ? 13.990 6.064 -11.590 1.00 88.25 76 LYS A O 1
ATOM 610 N N . GLN A 1 77 ? 11.826 5.763 -12.086 1.00 92.81 77 GLN A N 1
ATOM 611 C CA . GLN A 1 77 ? 11.944 4.333 -12.362 1.00 92.81 77 GLN A CA 1
ATOM 612 C C . GLN A 1 77 ? 12.451 4.103 -13.785 1.00 92.81 77 GLN A C 1
ATOM 614 O O . GLN A 1 77 ? 11.687 3.944 -14.739 1.00 92.81 77 GLN A O 1
ATOM 619 N N . ASN A 1 78 ? 13.773 4.122 -13.922 1.00 93.75 78 ASN A N 1
ATOM 620 C CA . ASN A 1 78 ? 14.465 3.976 -15.194 1.00 93.75 78 ASN A CA 1
ATOM 621 C C . ASN A 1 78 ? 15.522 2.866 -15.084 1.00 93.75 78 ASN A C 1
ATOM 623 O O . ASN A 1 78 ? 16.296 2.852 -14.133 1.00 93.75 78 ASN A O 1
ATOM 627 N N . MET A 1 79 ? 15.568 1.944 -16.045 1.00 94.06 79 MET A N 1
ATOM 628 C CA . MET A 1 79 ? 16.563 0.868 -16.139 1.00 94.06 79 MET A CA 1
ATOM 629 C C . MET A 1 79 ? 17.366 1.023 -17.425 1.00 94.06 79 MET A C 1
ATOM 631 O O . MET A 1 79 ? 16.794 1.162 -18.506 1.00 94.06 79 MET A O 1
ATOM 635 N N . ILE A 1 80 ? 18.687 0.916 -17.318 1.00 94.69 80 ILE A N 1
ATOM 636 C CA . ILE A 1 80 ? 19.583 0.934 -18.473 1.00 94.69 80 ILE A CA 1
ATOM 637 C C . ILE A 1 80 ? 19.977 -0.496 -18.837 1.00 94.69 80 ILE A C 1
ATOM 639 O O . ILE A 1 80 ? 20.416 -1.271 -17.984 1.00 94.69 80 ILE A O 1
ATOM 643 N N . LEU A 1 81 ? 19.862 -0.825 -20.122 1.00 94.56 81 LEU A N 1
ATOM 644 C CA . LEU A 1 81 ? 20.380 -2.051 -20.715 1.00 94.56 81 LEU A CA 1
ATOM 645 C C . LEU A 1 81 ? 21.599 -1.757 -21.587 1.00 94.56 81 LEU A C 1
ATOM 647 O O . LEU A 1 81 ? 21.629 -0.772 -22.325 1.00 94.56 81 LEU A O 1
ATOM 651 N N . TYR A 1 82 ? 22.599 -2.630 -21.531 1.00 93.12 82 TYR A N 1
ATOM 652 C CA . TYR A 1 82 ? 23.771 -2.540 -22.397 1.00 93.12 82 TYR A CA 1
ATOM 653 C C . TYR A 1 82 ? 24.224 -3.929 -22.849 1.00 93.12 82 TYR A C 1
ATOM 655 O O . TYR A 1 82 ? 24.480 -4.812 -22.032 1.00 93.12 82 TYR A O 1
ATOM 663 N N . ASN A 1 83 ? 24.336 -4.112 -24.161 1.00 92.38 83 ASN A N 1
ATOM 664 C CA . ASN A 1 83 ? 24.933 -5.293 -24.760 1.00 92.38 83 ASN A CA 1
ATOM 665 C C . ASN A 1 83 ? 26.442 -5.255 -24.520 1.00 92.38 83 ASN A C 1
ATOM 667 O O . ASN A 1 83 ? 27.138 -4.408 -25.082 1.00 92.38 83 ASN A O 1
ATOM 671 N N . ASP A 1 84 ? 26.943 -6.172 -23.706 1.00 86.25 84 ASP A N 1
ATOM 672 C CA . ASP A 1 84 ? 28.338 -6.224 -23.303 1.00 86.25 84 ASP A CA 1
ATOM 673 C C . ASP A 1 84 ? 29.204 -6.816 -24.422 1.00 86.25 84 ASP A C 1
ATOM 675 O O . ASP A 1 84 ? 29.465 -8.011 -24.503 1.00 86.25 84 ASP A O 1
ATOM 679 N N . HIS A 1 85 ? 29.636 -5.969 -25.348 1.00 82.25 85 HIS A N 1
ATOM 680 C CA . HIS A 1 85 ? 30.456 -6.378 -26.491 1.00 82.25 85 HIS A CA 1
ATOM 681 C C . HIS A 1 85 ? 31.853 -5.760 -26.471 1.00 82.25 85 HIS A C 1
ATOM 683 O O . HIS A 1 85 ? 32.744 -6.276 -27.145 1.00 82.25 85 HIS A O 1
ATOM 689 N N . THR A 1 86 ? 32.041 -4.686 -25.705 1.00 80.12 86 THR A N 1
ATOM 690 C CA . THR A 1 86 ? 33.301 -3.954 -25.602 1.00 80.12 86 THR A CA 1
ATOM 691 C C . THR A 1 86 ? 33.790 -4.001 -24.154 1.00 80.12 86 THR A C 1
ATOM 693 O O . THR A 1 86 ? 33.119 -3.451 -23.274 1.00 80.12 86 THR A O 1
ATOM 696 N N . PRO A 1 87 ? 34.955 -4.617 -23.881 1.00 76.44 87 PRO A N 1
ATOM 697 C CA . PRO A 1 87 ? 35.547 -4.611 -22.547 1.00 76.44 87 PRO A CA 1
ATOM 698 C C . PRO A 1 87 ? 35.702 -3.183 -22.003 1.00 76.44 87 PRO A C 1
ATOM 700 O O . PRO A 1 87 ? 36.102 -2.273 -22.725 1.00 76.44 87 PRO A O 1
ATOM 703 N N . GLY A 1 88 ? 35.358 -2.972 -20.731 1.00 76.19 88 GLY A N 1
ATOM 704 C CA . GLY A 1 88 ? 35.495 -1.681 -20.040 1.00 76.19 88 GLY A CA 1
ATOM 705 C C . GLY A 1 88 ? 34.389 -0.650 -20.310 1.00 76.19 88 GLY A C 1
ATOM 706 O O . GLY A 1 88 ? 34.138 0.202 -19.460 1.00 76.19 88 GLY A O 1
ATOM 707 N N . GLU A 1 89 ? 33.648 -0.749 -21.415 1.00 83.12 89 GLU A N 1
ATOM 708 C CA . GLU A 1 89 ? 32.610 0.235 -21.762 1.00 83.12 89 GLU A CA 1
ATOM 709 C C . GLU A 1 89 ? 31.405 0.183 -20.804 1.00 83.12 89 GLU A C 1
ATOM 711 O O . GLU A 1 89 ? 30.856 1.220 -20.427 1.00 83.12 89 GLU A O 1
ATOM 716 N N . ALA A 1 90 ? 31.056 -1.011 -20.315 1.00 82.94 90 ALA A N 1
ATOM 717 C CA . ALA A 1 90 ? 30.059 -1.193 -19.260 1.00 82.94 90 ALA A CA 1
ATOM 718 C C . ALA A 1 90 ? 30.393 -0.394 -17.986 1.00 82.94 90 ALA A C 1
ATOM 720 O O . ALA A 1 90 ? 29.503 0.174 -17.351 1.00 82.94 90 ALA A O 1
ATOM 721 N N . TYR A 1 91 ? 31.678 -0.326 -17.620 1.00 82.12 91 TYR A N 1
ATOM 722 C CA . TYR A 1 91 ? 32.141 0.430 -16.458 1.00 82.12 91 TYR A CA 1
ATOM 723 C C . TYR A 1 91 ? 32.031 1.940 -16.698 1.00 82.12 91 TYR A C 1
ATOM 725 O O . TYR A 1 91 ? 31.521 2.661 -15.842 1.00 82.12 91 TYR A O 1
ATOM 733 N N . SER A 1 92 ? 32.411 2.414 -17.889 1.00 83.88 92 SER A N 1
ATOM 734 C CA . SER A 1 92 ? 32.238 3.819 -18.281 1.00 83.88 92 SER A CA 1
ATOM 735 C C . SER A 1 92 ? 30.770 4.254 -18.252 1.00 83.88 92 SER A C 1
ATOM 737 O O . SER A 1 92 ? 30.461 5.317 -17.716 1.00 83.88 92 SER A O 1
ATOM 739 N N . ILE A 1 93 ? 29.854 3.419 -18.759 1.00 84.69 93 ILE A N 1
ATOM 740 C CA . ILE A 1 93 ? 28.405 3.679 -18.707 1.00 84.69 93 ILE A CA 1
ATOM 741 C C . ILE A 1 93 ? 27.919 3.712 -17.256 1.00 84.69 93 ILE A C 1
ATOM 743 O O . ILE A 1 93 ? 27.169 4.607 -16.878 1.00 84.69 93 ILE A O 1
ATOM 747 N N . LYS A 1 94 ? 28.379 2.780 -16.413 1.00 84.44 94 LYS A N 1
ATOM 748 C CA . LYS A 1 94 ? 28.015 2.749 -14.991 1.00 84.44 94 LYS A CA 1
ATOM 749 C C . LYS A 1 94 ? 28.449 4.015 -14.247 1.00 84.44 94 LYS A C 1
ATOM 751 O O . LYS A 1 94 ? 27.690 4.506 -13.419 1.00 84.44 94 LYS A O 1
ATOM 756 N N . ILE A 1 95 ? 29.640 4.547 -14.535 1.00 84.06 95 ILE A N 1
ATOM 757 C CA . ILE A 1 95 ? 30.109 5.814 -13.948 1.00 84.06 95 ILE A CA 1
ATOM 758 C C . ILE A 1 95 ? 29.255 6.985 -14.437 1.00 84.06 95 ILE A C 1
ATOM 760 O O . ILE A 1 95 ? 28.834 7.808 -13.628 1.00 84.06 95 ILE A O 1
ATOM 764 N N . ALA A 1 96 ? 28.985 7.052 -15.743 1.00 80.62 96 ALA A N 1
ATOM 765 C CA . ALA A 1 96 ? 28.187 8.124 -16.334 1.00 80.62 96 ALA A CA 1
ATOM 766 C C . ALA A 1 96 ? 26.728 8.129 -15.840 1.00 80.62 96 ALA A C 1
ATOM 768 O O . ALA A 1 96 ? 26.079 9.172 -15.852 1.00 80.62 96 ALA A O 1
ATOM 769 N N . CYS A 1 97 ? 26.217 6.976 -15.398 1.00 76.00 97 CYS A N 1
ATOM 770 C CA . CYS A 1 97 ? 24.813 6.763 -15.055 1.00 76.00 97 CYS A CA 1
ATOM 771 C C . CYS A 1 97 ? 24.627 6.187 -13.649 1.00 76.00 97 CYS A C 1
ATOM 773 O O . CYS A 1 97 ? 23.782 5.318 -13.444 1.00 76.00 97 CYS A O 1
ATOM 775 N N . SER A 1 98 ? 25.409 6.660 -12.676 1.00 74.38 98 SER A N 1
ATOM 776 C CA . SER A 1 98 ? 25.372 6.155 -11.296 1.00 74.38 98 SER A CA 1
ATOM 777 C C . SER A 1 98 ? 23.996 6.264 -10.621 1.00 74.38 98 SER A C 1
ATOM 779 O O . SER A 1 98 ? 23.732 5.536 -9.665 1.00 74.38 98 SER A O 1
ATOM 781 N N . SER A 1 99 ? 23.113 7.130 -11.129 1.00 80.75 99 SER A N 1
ATOM 782 C CA . SER A 1 99 ? 21.731 7.305 -10.675 1.00 80.75 99 SER A CA 1
ATOM 783 C C . SER A 1 99 ? 20.770 6.202 -11.132 1.00 80.75 99 SER A C 1
ATOM 785 O O . SER A 1 99 ? 19.718 6.039 -10.513 1.00 80.75 99 SER A O 1
ATOM 787 N N . TYR A 1 100 ? 21.103 5.431 -12.175 1.00 86.38 100 TYR A N 1
ATOM 788 C CA . TYR A 1 100 ? 20.205 4.429 -12.753 1.00 86.38 100 TYR A CA 1
ATOM 789 C C . TYR A 1 100 ? 20.765 3.005 -12.615 1.00 86.38 100 TYR A C 1
ATOM 791 O O . TYR A 1 100 ? 21.955 2.771 -12.847 1.00 86.38 100 TYR A O 1
ATOM 799 N N . PRO A 1 101 ? 19.927 2.004 -12.294 1.00 89.62 101 PRO A N 1
ATOM 800 C CA . PRO A 1 101 ? 20.342 0.611 -12.347 1.00 89.62 101 PRO A CA 1
ATOM 801 C C . PRO A 1 101 ? 20.756 0.220 -13.774 1.00 89.62 101 PRO A C 1
ATOM 803 O O . PRO A 1 101 ? 19.990 0.358 -14.730 1.00 89.62 101 PRO A O 1
ATOM 806 N N . LEU A 1 102 ? 21.976 -0.310 -13.899 1.00 90.81 102 LEU A N 1
ATOM 807 C CA . LEU A 1 102 ? 22.527 -0.854 -15.138 1.00 90.81 102 LEU A CA 1
ATOM 808 C C . LEU A 1 102 ? 22.446 -2.385 -15.134 1.00 90.81 102 LEU A C 1
ATOM 810 O O . LEU A 1 102 ? 22.904 -3.061 -14.203 1.00 90.81 102 LEU A O 1
ATOM 814 N N . SER A 1 103 ? 21.907 -2.945 -16.214 1.00 90.94 103 SER A N 1
ATOM 815 C CA . SER A 1 103 ? 21.963 -4.375 -16.505 1.00 90.94 103 SER A CA 1
ATOM 816 C C . SER A 1 103 ? 22.658 -4.613 -17.834 1.00 90.94 103 SER A C 1
ATOM 818 O O . SER A 1 103 ? 22.162 -4.240 -18.895 1.00 90.94 103 SER A O 1
ATOM 820 N N . THR A 1 104 ? 23.817 -5.252 -17.768 1.00 91.25 104 THR A N 1
ATOM 821 C CA . THR A 1 104 ? 24.561 -5.671 -18.948 1.00 91.25 104 THR A CA 1
ATOM 822 C C . THR A 1 104 ? 24.149 -7.080 -19.359 1.00 91.25 104 THR A C 1
ATOM 824 O O . THR A 1 104 ? 23.753 -7.879 -18.507 1.00 91.25 104 THR A O 1
ATOM 827 N N . TYR A 1 105 ? 24.176 -7.378 -20.655 1.00 92.06 105 TYR A N 1
ATOM 828 C CA . TYR A 1 105 ? 23.738 -8.672 -21.177 1.00 92.06 105 TYR A CA 1
ATOM 829 C C . TYR A 1 105 ? 24.558 -9.134 -22.384 1.00 92.06 105 TYR A C 1
ATOM 831 O O . TYR A 1 105 ? 25.101 -8.315 -23.126 1.00 92.06 105 TYR A O 1
ATOM 839 N N . LYS A 1 106 ? 24.581 -10.451 -22.609 1.00 91.38 106 LYS A N 1
ATOM 840 C CA . LYS A 1 106 ? 25.054 -11.103 -23.842 1.00 91.38 106 LYS A CA 1
ATOM 841 C C . LYS A 1 106 ? 24.167 -12.299 -24.166 1.00 91.38 106 LYS A C 1
ATOM 843 O O . LYS A 1 106 ? 23.440 -12.792 -23.306 1.00 91.38 106 LYS A O 1
ATOM 848 N N . VAL A 1 107 ? 24.220 -12.771 -25.407 1.00 90.69 107 VAL A N 1
ATOM 849 C CA . VAL A 1 107 ? 23.653 -14.078 -25.770 1.00 90.69 107 VAL A CA 1
ATOM 850 C C . VAL A 1 107 ? 24.750 -15.129 -25.684 1.00 90.69 107 VAL A C 1
ATOM 852 O O . VAL A 1 107 ? 25.762 -14.992 -26.370 1.00 90.69 107 VAL A O 1
ATOM 855 N N . ASN A 1 108 ? 24.545 -16.145 -24.846 1.00 86.56 108 ASN A N 1
ATOM 856 C CA . ASN A 1 108 ? 25.490 -17.247 -24.674 1.00 86.56 108 ASN A CA 1
ATOM 857 C C . ASN A 1 108 ? 25.441 -18.243 -25.850 1.00 86.56 108 ASN A C 1
ATOM 859 O O . ASN A 1 108 ? 24.589 -18.144 -26.738 1.00 86.56 108 ASN A O 1
ATOM 863 N N . ASP A 1 109 ? 26.318 -19.247 -25.830 1.00 83.62 109 ASP A N 1
ATOM 864 C CA . ASP A 1 109 ? 26.396 -20.278 -26.878 1.00 83.62 109 ASP A CA 1
ATOM 865 C C . ASP A 1 109 ? 25.107 -21.105 -27.034 1.00 83.62 109 ASP A C 1
ATOM 867 O O . ASP A 1 109 ? 24.832 -21.643 -28.105 1.00 83.62 109 ASP A O 1
ATOM 871 N N . ALA A 1 110 ? 24.276 -21.166 -25.989 1.00 82.50 110 ALA A N 1
ATOM 872 C CA . ALA A 1 110 ? 22.969 -21.820 -26.013 1.00 82.50 110 ALA A CA 1
ATOM 873 C C . ALA A 1 110 ? 21.849 -20.935 -26.603 1.00 82.50 110 ALA A C 1
ATOM 875 O O . ALA A 1 110 ? 20.688 -21.343 -26.618 1.00 82.50 110 ALA A O 1
ATOM 876 N N . GLY A 1 111 ? 22.166 -19.722 -27.070 1.00 83.50 111 GLY A N 1
ATOM 877 C CA . GLY A 1 111 ? 21.195 -18.782 -27.633 1.00 83.50 111 GLY A CA 1
ATOM 878 C C . GLY A 1 111 ? 20.344 -18.051 -26.589 1.00 83.50 111 GLY A C 1
ATOM 879 O O . GLY A 1 111 ? 19.380 -17.381 -26.952 1.00 83.50 111 GLY A O 1
ATOM 880 N N . VAL A 1 112 ? 20.685 -18.151 -25.302 1.00 86.56 112 VAL A N 1
ATOM 881 C CA . VAL A 1 112 ? 19.951 -17.511 -24.204 1.00 86.56 112 VAL A CA 1
ATOM 882 C C . VAL A 1 112 ? 20.576 -16.158 -23.882 1.00 86.56 112 VAL A C 1
ATOM 884 O O . VAL A 1 112 ? 21.789 -16.048 -23.706 1.00 86.56 112 VAL A O 1
ATOM 887 N N . CYS A 1 113 ? 19.743 -15.121 -23.770 1.00 91.00 113 CYS A N 1
ATOM 888 C CA . CYS A 1 113 ? 20.186 -13.804 -23.326 1.00 91.00 113 CYS A CA 1
ATOM 889 C C . CYS A 1 113 ? 20.330 -13.779 -21.795 1.00 91.00 113 CYS A C 1
ATOM 891 O O . CYS A 1 113 ? 19.353 -13.851 -21.044 1.00 91.00 113 CYS A O 1
ATOM 893 N N . VAL A 1 114 ? 21.579 -13.710 -21.343 1.00 91.06 114 VAL A N 1
ATOM 894 C CA . VAL A 1 114 ? 21.977 -13.774 -19.936 1.00 91.06 114 VAL A CA 1
ATOM 895 C C . VAL A 1 114 ? 22.533 -12.438 -19.467 1.00 91.06 114 VAL A C 1
ATOM 897 O O . VAL A 1 114 ? 23.056 -11.650 -20.258 1.00 91.06 114 VAL A O 1
ATOM 900 N N . VAL A 1 115 ? 22.405 -12.178 -18.168 1.00 89.88 115 VAL A N 1
ATOM 901 C CA . VAL A 1 115 ? 23.025 -11.016 -17.528 1.00 89.88 115 VAL A CA 1
ATOM 902 C C . VAL A 1 115 ? 24.533 -11.236 -17.476 1.00 89.88 115 VAL A C 1
ATOM 904 O O . VAL A 1 115 ? 24.994 -12.307 -17.093 1.00 89.88 115 VAL A O 1
ATOM 907 N N . THR A 1 116 ? 25.311 -10.214 -17.811 1.00 85.06 116 THR A N 1
ATOM 908 C CA . THR A 1 116 ? 26.747 -10.210 -17.526 1.00 85.06 116 THR A CA 1
ATOM 909 C C . THR A 1 116 ? 27.024 -9.400 -16.272 1.00 85.06 116 THR A C 1
ATOM 911 O O . THR A 1 116 ? 26.338 -8.414 -16.002 1.00 85.06 116 THR A O 1
ATOM 914 N N . GLU A 1 117 ? 27.994 -9.813 -15.464 1.00 69.31 117 GLU A N 1
ATOM 915 C CA . GLU A 1 117 ? 28.448 -8.983 -14.352 1.00 69.31 117 GLU A CA 1
ATOM 916 C C . GLU A 1 117 ? 29.598 -8.095 -14.839 1.00 69.31 117 GLU A C 1
ATOM 918 O O . GLU A 1 117 ? 30.578 -8.616 -15.376 1.00 69.31 117 GLU A O 1
ATOM 923 N N . PRO A 1 118 ? 29.506 -6.757 -14.702 1.00 57.47 118 PRO A N 1
ATOM 924 C CA . PRO A 1 118 ? 30.621 -5.896 -15.061 1.00 57.47 118 PRO A CA 1
ATOM 925 C C . PRO A 1 118 ? 31.816 -6.225 -14.147 1.00 57.47 118 PRO A C 1
ATOM 927 O O . PRO A 1 118 ? 31.624 -6.314 -12.929 1.00 57.47 118 PRO A O 1
ATOM 930 N N . PRO A 1 119 ? 33.037 -6.390 -14.690 1.00 50.88 119 PRO A N 1
ATOM 931 C CA . PRO A 1 119 ? 34.219 -6.704 -13.895 1.00 50.88 119 PRO A CA 1
ATOM 932 C C . PRO A 1 119 ? 34.459 -5.587 -12.872 1.00 50.88 119 PRO A C 1
ATOM 934 O O . PRO A 1 119 ? 34.781 -4.452 -13.217 1.00 50.88 119 PRO A O 1
ATOM 937 N N . GLY A 1 120 ? 34.193 -5.894 -11.602 1.00 49.81 120 GLY A N 1
ATOM 938 C CA . GLY A 1 120 ? 34.247 -4.913 -10.515 1.00 49.81 120 GLY A CA 1
ATOM 939 C C . GLY A 1 120 ? 34.030 -5.462 -9.102 1.00 49.81 120 GLY A C 1
ATOM 940 O O . GLY A 1 120 ? 33.973 -4.673 -8.164 1.00 49.81 120 GLY A O 1
ATOM 941 N N . MET A 1 121 ? 33.919 -6.784 -8.921 1.00 44.50 121 MET A N 1
ATOM 942 C CA . MET A 1 121 ? 33.962 -7.422 -7.591 1.00 44.50 121 MET A CA 1
ATOM 943 C C . MET A 1 121 ? 34.968 -8.578 -7.474 1.00 44.50 121 MET A C 1
ATOM 945 O O . MET A 1 121 ? 35.268 -8.990 -6.358 1.00 44.50 121 MET A O 1
ATOM 949 N N . ALA A 1 122 ? 35.552 -9.066 -8.572 1.00 39.62 122 ALA A N 1
ATOM 950 C CA . ALA A 1 122 ? 36.628 -10.053 -8.532 1.00 39.62 122 ALA A CA 1
ATOM 951 C C . ALA A 1 122 ? 37.952 -9.376 -8.910 1.00 39.62 122 ALA A C 1
ATOM 953 O O . ALA A 1 122 ? 38.141 -8.947 -10.042 1.00 39.62 122 ALA A O 1
ATOM 954 N N . ILE A 1 123 ? 38.871 -9.279 -7.951 1.00 43.31 123 ILE A N 1
ATOM 955 C CA . ILE A 1 123 ? 40.197 -8.647 -8.085 1.00 43.31 123 ILE A CA 1
ATOM 956 C C . ILE A 1 123 ? 41.144 -9.431 -9.036 1.00 43.31 123 ILE A C 1
ATOM 958 O O . ILE A 1 123 ? 42.314 -9.090 -9.143 1.00 43.31 123 ILE A O 1
ATOM 962 N N . VAL A 1 124 ? 40.704 -10.483 -9.750 1.00 40.75 124 VAL A N 1
ATOM 963 C CA . VAL A 1 124 ? 41.650 -11.430 -10.392 1.00 40.75 124 VAL A CA 1
ATOM 964 C C . VAL A 1 124 ? 41.226 -11.980 -11.773 1.00 40.75 124 VAL A C 1
ATOM 966 O O . VAL A 1 124 ? 41.754 -12.999 -12.200 1.00 40.75 124 VAL A O 1
ATOM 969 N N . SER A 1 125 ? 40.332 -11.339 -12.535 1.00 41.19 125 SER A N 1
ATOM 970 C CA . SER A 1 125 ? 40.073 -11.790 -13.922 1.00 41.19 125 SER A CA 1
ATOM 971 C C . SER A 1 125 ? 39.545 -10.683 -14.838 1.00 41.19 125 SER A C 1
ATOM 973 O O . SER A 1 125 ? 38.510 -10.086 -14.555 1.00 41.19 125 SER A O 1
ATOM 975 N N . GLU A 1 126 ? 40.231 -10.449 -15.963 1.00 45.22 126 GLU A N 1
ATOM 976 C CA . GLU A 1 126 ? 39.805 -9.558 -17.063 1.00 45.22 126 GLU A CA 1
ATOM 977 C C . GLU A 1 126 ? 38.629 -10.122 -17.886 1.00 45.22 126 GLU A C 1
ATOM 979 O O . GLU A 1 126 ? 38.102 -9.450 -18.773 1.00 45.22 126 GLU A O 1
ATOM 984 N N . GLU A 1 127 ? 38.187 -11.346 -17.591 1.00 48.56 127 GLU A N 1
ATOM 985 C CA . GLU A 1 127 ? 37.055 -11.982 -18.253 1.00 48.56 127 GLU A CA 1
ATOM 986 C C . GLU A 1 127 ? 35.741 -11.626 -17.550 1.00 48.56 127 GLU A C 1
ATOM 988 O O . GLU A 1 127 ? 35.577 -11.819 -16.342 1.00 48.56 127 GLU A O 1
ATOM 993 N N . THR A 1 128 ? 34.781 -11.111 -18.322 1.00 50.81 128 THR A N 1
ATOM 994 C CA . THR A 1 128 ? 33.392 -10.969 -17.889 1.00 50.81 128 THR A CA 1
ATOM 995 C C . THR A 1 128 ? 32.874 -12.337 -17.438 1.00 50.81 128 THR A C 1
ATOM 997 O O . THR A 1 128 ? 32.698 -13.232 -18.262 1.00 50.81 128 THR A O 1
ATOM 1000 N N . VAL A 1 129 ? 32.590 -12.505 -16.145 1.00 55.38 129 VAL A N 1
ATOM 1001 C CA . VAL A 1 129 ? 31.946 -13.726 -15.653 1.00 55.38 129 VAL A CA 1
ATOM 1002 C C . VAL A 1 129 ? 30.499 -13.722 -16.145 1.00 55.38 129 VAL A C 1
ATOM 1004 O O . VAL A 1 129 ? 29.697 -12.859 -15.774 1.00 55.38 129 VAL A O 1
ATOM 1007 N N . GLU A 1 130 ? 30.161 -14.672 -17.018 1.00 55.91 130 GLU A N 1
ATOM 1008 C CA . GLU A 1 130 ? 28.779 -14.904 -17.423 1.00 55.91 130 GLU A CA 1
ATOM 1009 C C . GLU A 1 130 ? 27.980 -15.361 -16.200 1.00 55.91 130 GLU A C 1
ATOM 1011 O O . GLU A 1 130 ? 28.126 -16.482 -15.7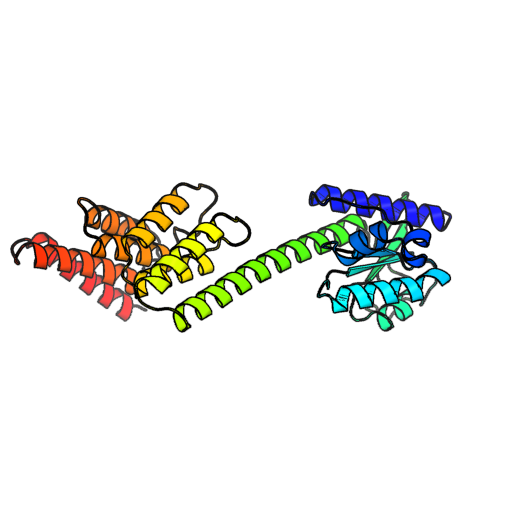03 1.00 55.91 130 GLU A O 1
ATOM 1016 N N . SER A 1 131 ? 27.105 -14.490 -15.704 1.00 60.75 131 SER A N 1
ATOM 1017 C CA . SER A 1 131 ? 26.080 -14.920 -14.770 1.00 60.75 131 SER A CA 1
ATOM 1018 C C . SER A 1 131 ? 25.151 -15.867 -15.531 1.00 60.75 131 SER A C 1
ATOM 1020 O O . SER A 1 131 ? 24.617 -15.540 -16.588 1.00 60.75 131 SER A O 1
ATOM 1022 N N . LYS A 1 132 ? 24.927 -17.072 -14.996 1.00 66.25 132 LYS A N 1
ATOM 1023 C CA . LYS A 1 132 ? 23.998 -18.053 -15.590 1.00 66.25 132 LYS A CA 1
ATOM 1024 C C . LYS A 1 132 ? 22.528 -17.602 -15.522 1.00 66.25 132 LYS A C 1
ATOM 1026 O O . LYS A 1 132 ? 21.634 -18.387 -15.834 1.00 66.25 132 LYS A O 1
ATOM 1031 N N . GLN A 1 133 ? 22.250 -16.377 -15.070 1.00 83.75 133 GLN A N 1
ATOM 1032 C CA . GLN A 1 133 ? 20.902 -15.865 -14.884 1.00 83.75 133 GLN A CA 1
ATOM 1033 C C . GLN A 1 133 ? 20.373 -15.220 -16.178 1.00 83.75 133 GLN A C 1
ATOM 1035 O O . GLN A 1 133 ? 20.975 -14.271 -16.685 1.00 83.75 133 GLN A O 1
ATOM 1040 N N . PRO A 1 134 ? 19.209 -15.660 -16.685 1.00 90.44 134 PRO A N 1
ATOM 1041 C CA . PRO A 1 134 ? 18.538 -14.993 -17.796 1.00 90.44 134 PRO A CA 1
ATOM 1042 C C . PRO A 1 134 ? 18.168 -13.539 -17.470 1.00 90.4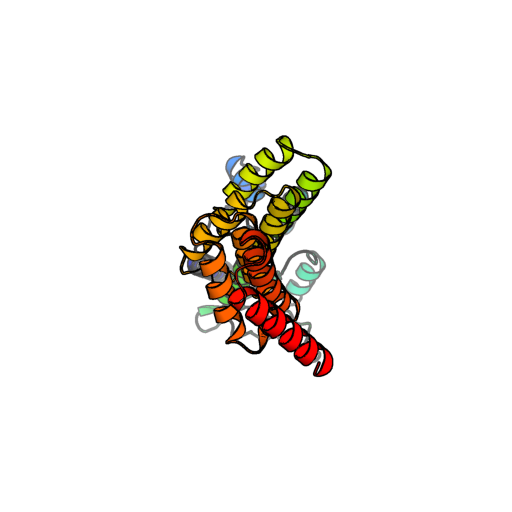4 134 PRO A C 1
ATOM 1044 O O . PRO A 1 134 ? 17.767 -13.228 -16.340 1.00 90.44 134 PRO A O 1
ATOM 1047 N N . LEU A 1 135 ? 18.233 -12.659 -18.471 1.00 92.19 135 LEU A N 1
ATOM 1048 C CA . LEU A 1 135 ? 17.956 -11.227 -18.314 1.00 92.19 135 LEU A CA 1
ATOM 1049 C C . LEU A 1 135 ? 16.548 -10.954 -17.757 1.00 92.19 135 LEU A C 1
ATOM 1051 O O . LEU A 1 135 ? 16.385 -10.095 -16.882 1.00 92.19 135 LEU A O 1
ATOM 1055 N N . HIS A 1 136 ? 15.542 -11.731 -18.174 1.00 93.81 136 HIS A N 1
ATOM 1056 C CA . HIS A 1 136 ? 14.160 -11.560 -17.724 1.00 93.81 136 HIS A CA 1
ATOM 1057 C C . HIS A 1 136 ? 13.994 -11.721 -16.208 1.00 93.81 136 HIS A C 1
ATOM 1059 O O . HIS A 1 136 ? 13.086 -11.128 -15.635 1.00 93.81 136 HIS A O 1
ATOM 1065 N N . VAL A 1 137 ? 14.853 -12.491 -15.528 1.00 92.38 137 VAL A N 1
ATOM 1066 C CA . VAL A 1 137 ? 14.755 -12.681 -14.071 1.00 92.38 137 VAL A CA 1
ATOM 1067 C C . VAL A 1 137 ? 15.161 -11.402 -13.335 1.00 92.38 137 VAL A C 1
ATOM 1069 O O . VAL A 1 137 ? 14.486 -10.996 -12.388 1.00 92.38 137 VAL A O 1
ATOM 1072 N N . LYS A 1 138 ? 16.235 -10.738 -13.783 1.00 91.38 138 LYS A N 1
ATOM 1073 C CA . LYS A 1 138 ? 16.685 -9.462 -13.206 1.00 91.38 138 LYS A CA 1
ATOM 1074 C C . LYS A 1 138 ? 15.690 -8.339 -13.505 1.00 91.38 138 LYS A C 1
ATOM 1076 O O . LYS A 1 138 ? 15.353 -7.573 -12.607 1.00 91.38 138 LYS A O 1
ATOM 1081 N N . LEU A 1 139 ? 15.166 -8.296 -14.732 1.00 94.12 139 LEU A N 1
ATOM 1082 C CA . LEU A 1 139 ? 14.117 -7.354 -15.131 1.00 94.12 139 LEU A CA 1
ATOM 1083 C C . LEU A 1 139 ? 12.826 -7.556 -14.336 1.00 94.12 139 LEU A C 1
ATOM 1085 O O . LEU A 1 139 ? 12.276 -6.592 -13.819 1.00 94.12 139 LEU A O 1
ATOM 1089 N N . LYS A 1 140 ? 12.372 -8.805 -14.176 1.00 94.50 140 LYS A N 1
ATOM 1090 C CA . LYS A 1 140 ? 11.189 -9.128 -13.371 1.00 94.50 140 LYS A CA 1
ATOM 1091 C C . LYS A 1 140 ? 11.340 -8.610 -11.944 1.00 94.50 140 LYS A C 1
ATOM 1093 O O . LYS A 1 140 ? 10.424 -7.967 -11.449 1.00 94.50 140 LYS A O 1
ATOM 1098 N N . LYS A 1 141 ? 12.488 -8.861 -11.305 1.00 92.94 141 LYS A N 1
ATOM 1099 C CA . LYS A 1 141 ? 12.754 -8.373 -9.947 1.00 92.94 141 LYS A CA 1
ATOM 1100 C C . LYS A 1 141 ? 12.671 -6.846 -9.878 1.00 92.94 141 LYS A C 1
ATOM 1102 O O . LYS A 1 141 ? 11.981 -6.327 -9.016 1.00 92.94 141 LYS A O 1
ATOM 1107 N N . PHE A 1 142 ? 13.299 -6.148 -10.823 1.00 93.12 142 PHE A N 1
ATOM 1108 C CA . PHE A 1 142 ? 13.226 -4.689 -10.894 1.00 93.12 142 PHE A CA 1
ATOM 1109 C C . PHE A 1 142 ? 11.783 -4.179 -11.029 1.00 93.12 142 PHE A C 1
ATOM 1111 O O . PHE A 1 142 ? 11.379 -3.310 -10.267 1.00 93.12 142 PHE A O 1
ATOM 1118 N N . LEU A 1 143 ? 10.983 -4.752 -11.934 1.00 93.94 143 LEU A N 1
ATOM 1119 C CA . LEU A 1 143 ? 9.578 -4.363 -12.107 1.00 93.94 143 LEU A CA 1
ATOM 1120 C C . LEU A 1 143 ? 8.740 -4.626 -10.842 1.00 93.94 143 LEU A C 1
ATOM 1122 O O . LEU A 1 143 ? 7.903 -3.805 -10.478 1.00 93.94 143 LEU A O 1
ATOM 1126 N N . GLN A 1 144 ? 8.990 -5.738 -10.144 1.00 93.06 144 GLN A N 1
ATOM 1127 C CA . GLN A 1 144 ? 8.336 -6.045 -8.867 1.00 93.06 144 GLN A CA 1
ATOM 1128 C C . GLN A 1 144 ? 8.740 -5.063 -7.759 1.00 93.06 144 GLN A C 1
ATOM 1130 O O . GLN A 1 144 ? 7.888 -4.62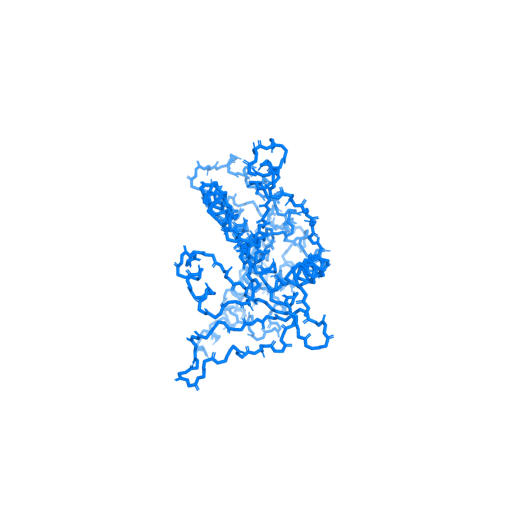0 -6.992 1.00 93.06 144 GLN A O 1
ATOM 1135 N N . ASP A 1 145 ? 10.019 -4.693 -7.684 1.00 90.75 145 ASP A N 1
ATOM 1136 C CA . ASP A 1 145 ? 10.512 -3.718 -6.709 1.00 90.75 145 ASP A CA 1
ATOM 1137 C C . ASP A 1 145 ? 9.874 -2.337 -6.946 1.00 90.75 145 ASP A C 1
ATOM 1139 O O . ASP A 1 145 ? 9.477 -1.671 -5.987 1.00 90.75 145 ASP A O 1
ATOM 1143 N N . VAL A 1 146 ? 9.696 -1.935 -8.212 1.00 89.00 146 VAL A N 1
ATOM 1144 C CA . VAL A 1 146 ? 8.960 -0.712 -8.574 1.00 89.00 146 VAL A CA 1
ATOM 1145 C C . VAL A 1 146 ? 7.518 -0.768 -8.076 1.00 89.00 146 VAL A C 1
ATOM 1147 O O . VAL A 1 146 ? 7.058 0.169 -7.426 1.00 89.00 146 VAL A O 1
ATOM 1150 N N . GLU A 1 147 ? 6.808 -1.871 -8.321 1.00 87.06 147 GLU A N 1
ATOM 1151 C CA . GLU A 1 147 ? 5.427 -2.044 -7.859 1.00 87.06 147 GLU A CA 1
ATOM 1152 C C . GLU A 1 147 ? 5.318 -1.908 -6.328 1.00 87.06 147 GLU A C 1
ATOM 1154 O O . GLU A 1 147 ? 4.420 -1.234 -5.812 1.00 87.06 147 GLU A O 1
ATOM 1159 N N . VAL A 1 148 ? 6.259 -2.503 -5.586 1.00 86.81 148 VAL A N 1
ATOM 1160 C CA . VAL A 1 148 ? 6.321 -2.401 -4.120 1.00 86.81 148 VAL A CA 1
ATOM 1161 C C . VAL A 1 148 ? 6.558 -0.958 -3.672 1.00 86.81 148 VAL A C 1
ATOM 1163 O O . VAL A 1 148 ? 5.867 -0.485 -2.766 1.00 86.81 148 VAL A O 1
ATOM 1166 N N . GLN A 1 149 ? 7.492 -0.243 -4.305 1.00 86.81 149 GLN A N 1
ATOM 1167 C CA . GLN A 1 149 ? 7.779 1.160 -3.992 1.00 86.81 149 GLN A CA 1
ATOM 1168 C C . GLN A 1 149 ? 6.575 2.067 -4.259 1.00 86.81 149 GLN A C 1
ATOM 1170 O O . GLN A 1 149 ? 6.234 2.891 -3.410 1.00 86.81 149 GLN A O 1
ATOM 1175 N N . THR A 1 150 ? 5.887 1.889 -5.389 1.00 86.19 150 THR A N 1
ATOM 1176 C CA . THR A 1 150 ? 4.686 2.664 -5.725 1.00 86.19 150 THR A CA 1
ATOM 1177 C C . THR A 1 150 ? 3.586 2.451 -4.686 1.00 86.19 150 THR A C 1
ATOM 1179 O O . THR A 1 150 ? 3.038 3.423 -4.163 1.00 86.19 150 THR A O 1
ATOM 1182 N N . LYS A 1 151 ? 3.316 1.198 -4.293 1.00 87.31 151 LYS A N 1
ATOM 1183 C CA . LYS A 1 151 ? 2.347 0.890 -3.226 1.00 87.31 151 LYS A CA 1
ATOM 1184 C C . LYS A 1 151 ? 2.742 1.524 -1.892 1.00 87.31 151 LYS A C 1
ATOM 1186 O O . LYS A 1 151 ? 1.889 2.078 -1.201 1.00 87.31 151 LYS A O 1
ATOM 1191 N N . ALA A 1 152 ? 4.023 1.469 -1.525 1.00 88.31 152 ALA A N 1
ATOM 1192 C CA . ALA A 1 152 ? 4.520 2.105 -0.307 1.00 88.31 152 ALA A CA 1
ATOM 1193 C C . ALA A 1 152 ? 4.299 3.628 -0.332 1.00 88.31 152 ALA A C 1
ATOM 1195 O O . ALA A 1 152 ? 3.783 4.187 0.636 1.00 88.31 152 ALA A O 1
ATOM 1196 N N . HIS A 1 153 ? 4.589 4.282 -1.459 1.00 89.25 153 HIS A N 1
ATOM 1197 C CA . HIS A 1 153 ? 4.382 5.719 -1.617 1.00 89.25 153 HIS A CA 1
ATOM 1198 C C . HIS A 1 153 ? 2.899 6.116 -1.542 1.00 89.25 153 HIS A C 1
ATOM 1200 O O . HIS A 1 153 ? 2.553 7.103 -0.892 1.00 89.25 153 HIS A O 1
ATOM 1206 N N . MET A 1 154 ? 1.998 5.334 -2.148 1.00 90.38 154 MET A N 1
ATOM 1207 C CA . MET A 1 154 ? 0.551 5.578 -2.054 1.00 90.38 154 MET A CA 1
ATOM 1208 C C . MET A 1 154 ? 0.054 5.524 -0.603 1.00 90.38 154 MET A C 1
ATOM 1210 O O . MET A 1 154 ? -0.727 6.384 -0.185 1.00 90.38 154 MET A O 1
ATOM 1214 N N . LYS A 1 155 ? 0.545 4.557 0.182 1.00 93.19 155 LYS A N 1
ATOM 1215 C CA . LYS A 1 155 ? 0.233 4.426 1.614 1.00 93.19 155 LYS A CA 1
ATOM 1216 C C . LYS A 1 155 ? 0.778 5.592 2.429 1.00 93.19 155 LYS A C 1
ATOM 1218 O O . LYS A 1 155 ? 0.045 6.187 3.216 1.00 93.19 155 LYS A O 1
ATOM 1223 N N . GLU A 1 156 ? 2.038 5.960 2.212 1.00 93.88 156 GLU A N 1
ATOM 1224 C CA . GLU A 1 156 ? 2.673 7.088 2.897 1.00 93.88 156 GLU A CA 1
ATOM 1225 C C . GLU A 1 156 ? 1.947 8.405 2.607 1.00 93.88 156 GLU A C 1
ATOM 1227 O O . GLU A 1 156 ? 1.661 9.180 3.525 1.00 93.88 156 GLU A O 1
ATOM 1232 N N . LYS A 1 157 ? 1.573 8.632 1.342 1.00 94.25 157 LYS A N 1
ATOM 1233 C CA . LYS A 1 157 ? 0.784 9.795 0.936 1.00 94.25 157 LYS A CA 1
ATOM 1234 C C . LYS A 1 157 ? -0.578 9.803 1.623 1.00 94.25 157 LYS A C 1
ATOM 1236 O O . LYS A 1 157 ? -0.957 10.823 2.188 1.00 94.25 157 LYS A O 1
ATOM 1241 N N . PHE A 1 158 ? -1.284 8.669 1.651 1.00 97.19 158 PHE A N 1
ATOM 1242 C CA . PHE A 1 158 ? -2.554 8.552 2.371 1.00 97.19 158 PHE A CA 1
ATOM 1243 C C . PHE A 1 158 ? -2.409 8.920 3.853 1.00 97.19 158 PHE A C 1
ATOM 1245 O O . PHE A 1 158 ? -3.177 9.736 4.360 1.00 97.19 158 PHE A O 1
ATOM 1252 N N . LEU A 1 159 ? -1.420 8.350 4.545 1.00 97.25 159 LEU A N 1
ATOM 1253 C CA . LEU A 1 159 ? -1.178 8.606 5.968 1.00 97.25 159 LEU A CA 1
ATOM 1254 C C . LEU A 1 159 ? -0.796 10.066 6.236 1.00 97.25 159 LEU A C 1
ATOM 1256 O O . LEU A 1 159 ? -1.236 10.647 7.230 1.00 97.25 159 LEU A O 1
ATOM 1260 N N . THR A 1 160 ? -0.003 10.661 5.347 1.00 97.38 160 THR A N 1
ATOM 1261 C CA . THR A 1 160 ? 0.386 12.074 5.416 1.00 97.38 160 THR A CA 1
ATOM 1262 C C . THR A 1 160 ? -0.822 12.986 5.239 1.00 97.38 160 THR A C 1
ATOM 1264 O O . THR A 1 160 ? -1.033 13.886 6.050 1.00 97.38 160 THR A O 1
ATOM 1267 N N . ASP A 1 161 ? -1.646 12.733 4.222 1.00 97.62 161 ASP A N 1
ATOM 1268 C CA . ASP A 1 161 ? -2.873 13.490 3.976 1.00 97.62 161 ASP A CA 1
ATOM 1269 C C . ASP A 1 161 ? -3.846 13.362 5.157 1.00 97.62 161 ASP A C 1
ATOM 1271 O O . ASP A 1 161 ? -4.449 14.350 5.570 1.00 97.62 161 ASP A O 1
ATOM 1275 N N . LEU A 1 162 ? -3.989 12.158 5.724 1.00 97.94 162 LEU A N 1
ATOM 1276 C CA . LEU A 1 162 ? -4.871 11.902 6.865 1.00 97.94 162 LEU A CA 1
ATOM 1277 C C . LEU A 1 162 ? -4.413 12.672 8.107 1.00 97.94 162 LEU A C 1
ATOM 1279 O O . LEU A 1 162 ? -5.234 13.257 8.811 1.00 97.94 162 LEU A O 1
ATOM 1283 N N . ARG A 1 163 ? -3.101 12.704 8.369 1.00 97.25 163 ARG A N 1
ATOM 1284 C CA . ARG A 1 163 ? -2.533 13.486 9.474 1.00 97.25 163 ARG A CA 1
ATOM 1285 C C . ARG A 1 163 ? -2.813 14.977 9.293 1.00 97.25 163 ARG A C 1
ATOM 1287 O O . ARG A 1 163 ? -3.340 15.595 10.210 1.00 97.25 163 ARG A O 1
ATOM 1294 N N . LYS A 1 164 ? -2.563 15.512 8.094 1.00 97.50 164 LYS A N 1
ATOM 1295 C CA . LYS A 1 164 ? -2.883 16.908 7.760 1.00 97.50 164 LYS A CA 1
ATOM 1296 C C . LYS A 1 164 ? -4.369 17.207 7.942 1.00 97.50 164 LYS A C 1
ATOM 1298 O O . LYS A 1 164 ? -4.714 18.230 8.514 1.00 97.50 164 LYS A O 1
ATOM 1303 N N . ALA A 1 165 ? -5.255 16.306 7.519 1.00 97.25 165 ALA A N 1
ATOM 1304 C CA . ALA A 1 165 ? -6.692 16.487 7.696 1.00 97.25 165 ALA A CA 1
ATOM 1305 C C . ALA A 1 165 ? -7.094 16.595 9.179 1.00 97.25 165 ALA A C 1
ATOM 1307 O O . ALA A 1 165 ? -7.908 17.447 9.520 1.00 97.25 165 ALA A O 1
ATOM 1308 N N . ARG A 1 166 ? -6.499 15.782 10.063 1.00 96.06 166 ARG A N 1
ATOM 1309 C CA . ARG A 1 166 ? -6.736 15.852 11.520 1.00 96.06 166 ARG A CA 1
ATOM 1310 C C . ARG A 1 166 ? -6.217 17.142 12.156 1.00 96.06 166 ARG A C 1
ATOM 1312 O O . ARG A 1 166 ? -6.762 17.574 13.162 1.00 96.06 166 ARG A O 1
ATOM 1319 N N . GLU A 1 167 ? -5.158 17.723 11.598 1.00 96.06 167 GLU A N 1
ATOM 1320 C CA . GLU A 1 167 ? -4.592 18.998 12.056 1.00 96.06 167 GLU A CA 1
ATOM 1321 C C . GLU A 1 167 ? -5.395 20.202 11.538 1.00 96.06 167 GLU A C 1
ATOM 1323 O O . GLU A 1 167 ? -5.503 21.214 12.226 1.00 96.06 167 GLU A O 1
ATOM 1328 N N . MET A 1 168 ? -5.957 20.100 10.329 1.00 96.56 168 MET A N 1
ATOM 1329 C CA . MET A 1 168 ? -6.640 21.204 9.648 1.00 96.56 168 MET A CA 1
ATOM 1330 C C . MET A 1 168 ? -8.131 21.317 9.973 1.00 96.56 168 MET A C 1
ATOM 1332 O O . MET A 1 168 ? -8.655 22.428 10.002 1.00 96.56 168 MET A O 1
ATOM 1336 N N . TYR A 1 169 ? -8.825 20.195 10.175 1.00 96.25 169 TYR A N 1
ATOM 1337 C CA . TYR A 1 169 ? -10.281 20.165 10.335 1.00 96.25 169 TYR A CA 1
ATOM 1338 C C . TYR A 1 169 ? -10.682 19.693 11.731 1.00 96.25 169 TYR A C 1
ATOM 1340 O O . TYR A 1 169 ? -9.986 18.902 12.363 1.00 96.25 169 TYR A O 1
ATOM 1348 N N . THR A 1 170 ? -11.859 20.117 12.194 1.00 94.12 170 THR A N 1
ATOM 1349 C CA . THR A 1 170 ? -12.459 19.652 13.457 1.00 94.12 170 THR A CA 1
ATOM 1350 C C . THR A 1 170 ? -13.968 19.439 13.299 1.00 94.12 170 THR A C 1
ATOM 1352 O O . THR A 1 170 ? -14.558 19.816 12.285 1.00 94.12 170 THR A O 1
ATOM 1355 N N . GLY A 1 171 ? -14.605 18.785 14.277 1.00 93.19 171 GLY A N 1
ATOM 1356 C CA . GLY A 1 171 ? -16.061 18.605 14.310 1.00 93.19 171 GLY A CA 1
ATOM 1357 C C . GLY A 1 171 ? -16.637 17.925 13.060 1.00 93.19 171 GLY A C 1
ATOM 1358 O O . GLY A 1 171 ? -16.109 16.923 12.575 1.00 93.19 171 GLY A O 1
ATOM 1359 N N . GLU A 1 172 ? -17.737 18.473 12.539 1.00 94.00 172 GLU A N 1
ATOM 1360 C CA . GLU A 1 172 ? -18.468 17.911 11.394 1.00 94.00 172 GLU A CA 1
ATOM 1361 C C . GLU A 1 172 ? -17.649 17.932 10.089 1.00 94.00 172 GLU A C 1
ATOM 1363 O O . GLU A 1 172 ? -17.762 17.021 9.266 1.00 94.00 172 GLU A O 1
ATOM 1368 N N . GLU A 1 173 ? -16.791 18.938 9.900 1.00 95.62 173 GLU A N 1
ATOM 1369 C CA . GLU A 1 173 ? -15.914 19.023 8.726 1.00 95.62 173 GLU A CA 1
ATOM 1370 C C . GLU A 1 173 ? -14.883 17.895 8.718 1.00 95.62 173 GLU A C 1
ATOM 1372 O O . GLU A 1 173 ? -14.664 17.251 7.684 1.00 95.62 173 GLU A O 1
ATOM 1377 N N . LEU A 1 174 ? -14.296 17.603 9.884 1.00 96.69 174 LEU A N 1
ATOM 1378 C CA . LEU A 1 174 ? -13.395 16.466 10.031 1.00 96.69 174 LEU A CA 1
ATOM 1379 C C . LEU A 1 174 ? -14.143 15.154 9.787 1.00 96.69 174 LEU A C 1
ATOM 1381 O O . LEU A 1 174 ? -13.657 14.325 9.024 1.00 96.69 174 LEU A O 1
ATOM 1385 N N . ALA A 1 175 ? -15.347 14.987 10.341 1.00 96.12 175 ALA A N 1
ATOM 1386 C CA . ALA A 1 175 ? -16.160 13.792 10.114 1.00 96.12 175 ALA A CA 1
ATOM 1387 C C . ALA A 1 175 ? -16.427 13.550 8.617 1.00 96.12 175 ALA A C 1
ATOM 1389 O O . ALA A 1 175 ? -16.151 12.463 8.104 1.00 96.12 175 ALA A O 1
ATOM 1390 N N . LYS A 1 176 ? -16.869 14.577 7.877 1.00 96.56 176 LYS A N 1
ATOM 1391 C CA . LYS A 1 176 ? -17.067 14.500 6.415 1.00 96.56 176 LYS A CA 1
ATOM 1392 C C . LYS A 1 176 ? -15.774 14.155 5.680 1.00 96.56 176 LYS A C 1
ATOM 1394 O O . LYS A 1 176 ? -15.776 13.316 4.778 1.00 96.56 176 LYS A O 1
ATOM 1399 N N . THR A 1 177 ? -14.664 14.766 6.084 1.00 97.12 177 THR A N 1
ATOM 1400 C CA . THR A 1 177 ? -13.348 14.503 5.495 1.00 97.12 177 THR A CA 1
ATOM 1401 C C . THR A 1 177 ? -12.927 13.051 5.716 1.00 97.12 177 THR A C 1
ATOM 1403 O O . THR A 1 177 ? -12.553 12.376 4.758 1.00 97.12 177 THR A O 1
ATOM 1406 N N . LEU A 1 178 ? -13.071 12.514 6.929 1.00 97.62 178 LEU A N 1
ATOM 1407 C CA . LEU A 1 178 ? -12.748 11.118 7.240 1.00 97.62 178 LEU A CA 1
ATOM 1408 C C . LEU A 1 178 ? -13.613 10.120 6.456 1.00 97.62 178 LEU A C 1
ATOM 1410 O O . LEU A 1 178 ? -13.102 9.091 6.015 1.00 97.62 178 LEU A O 1
ATOM 1414 N N . GLN A 1 179 ? -14.882 10.436 6.181 1.00 95.75 179 GLN A N 1
ATOM 1415 C CA . GLN A 1 179 ? -15.712 9.612 5.291 1.00 95.75 179 GLN A CA 1
ATOM 1416 C C . GLN A 1 179 ? -15.168 9.578 3.850 1.00 95.75 179 GLN A C 1
ATOM 1418 O O . GLN A 1 179 ? -15.236 8.542 3.186 1.00 95.75 179 GLN A O 1
ATOM 1423 N N . ASN A 1 180 ? -14.556 10.663 3.364 1.00 95.88 180 ASN A N 1
ATOM 1424 C CA . ASN A 1 180 ? -13.867 10.657 2.069 1.00 95.88 180 ASN A CA 1
ATOM 1425 C C . ASN A 1 180 ? -12.581 9.815 2.105 1.00 95.88 180 ASN A C 1
ATOM 1427 O O . ASN A 1 180 ? -12.300 9.085 1.153 1.00 95.88 180 ASN A O 1
ATOM 1431 N N . PHE A 1 181 ? -11.827 9.846 3.209 1.00 97.06 181 PHE A N 1
ATOM 1432 C CA . PHE A 1 181 ? -10.683 8.946 3.400 1.00 97.06 181 PHE A CA 1
ATOM 1433 C C . PHE A 1 181 ? -11.101 7.476 3.464 1.00 97.06 181 PHE A C 1
ATOM 1435 O O . PHE A 1 181 ? -10.407 6.628 2.912 1.00 97.06 181 PHE A O 1
ATOM 1442 N N . ARG A 1 182 ? -12.254 7.161 4.065 1.00 95.38 182 ARG A N 1
ATOM 1443 C CA . ARG A 1 182 ? -12.785 5.793 4.091 1.00 95.38 182 ARG A CA 1
ATOM 1444 C C . ARG A 1 182 ? -13.002 5.239 2.684 1.00 95.38 182 ARG A C 1
ATOM 1446 O O . ARG A 1 182 ? -12.593 4.112 2.442 1.00 95.38 182 ARG A O 1
ATOM 1453 N N . LYS A 1 183 ? -13.562 6.030 1.762 1.00 93.44 183 LYS A N 1
ATOM 1454 C CA . LYS A 1 183 ? -13.762 5.627 0.353 1.00 93.44 183 LYS A CA 1
ATOM 1455 C C . LYS A 1 183 ? -12.445 5.336 -0.372 1.00 93.44 183 LYS A C 1
ATOM 1457 O O . LYS A 1 183 ? -12.364 4.430 -1.185 1.00 93.44 183 LYS A O 1
ATOM 1462 N N . ARG A 1 184 ? -11.372 6.069 -0.053 1.00 93.69 184 ARG A N 1
ATOM 1463 C CA . ARG A 1 184 ? -10.032 5.806 -0.614 1.00 93.69 184 ARG A CA 1
ATOM 1464 C C . ARG A 1 184 ? -9.467 4.439 -0.195 1.00 93.69 184 ARG A C 1
ATOM 1466 O O . ARG A 1 184 ? -8.549 3.962 -0.850 1.00 93.69 184 ARG A O 1
ATOM 1473 N N . LEU A 1 185 ? -9.990 3.809 0.864 1.00 92.75 185 LEU A N 1
ATOM 1474 C CA . LEU A 1 185 ? -9.588 2.455 1.268 1.00 92.75 185 LEU A CA 1
ATOM 1475 C C . LEU A 1 185 ? -10.158 1.349 0.369 1.00 92.75 185 LEU A C 1
ATOM 1477 O O . LEU A 1 185 ? -9.773 0.197 0.552 1.00 92.75 185 LEU A O 1
ATOM 1481 N N . ASP A 1 186 ? -11.035 1.676 -0.585 1.00 87.62 186 ASP A N 1
ATOM 1482 C CA . ASP A 1 186 ? -11.506 0.722 -1.595 1.00 87.62 186 ASP A CA 1
ATOM 1483 C C . ASP A 1 186 ? -10.383 0.348 -2.590 1.00 87.62 186 ASP A C 1
ATOM 1485 O O . ASP A 1 186 ? -10.470 -0.673 -3.270 1.00 87.62 186 ASP A O 1
ATOM 1489 N N . ASP A 1 187 ? -9.299 1.137 -2.649 1.00 89.00 187 ASP A N 1
ATOM 1490 C CA . ASP A 1 187 ? -8.094 0.814 -3.417 1.00 89.00 187 ASP A CA 1
ATOM 1491 C C . ASP A 1 187 ? -7.213 -0.214 -2.665 1.00 89.00 187 ASP A C 1
ATOM 1493 O O . ASP A 1 187 ? -6.645 0.101 -1.606 1.00 89.00 187 ASP A O 1
ATOM 1497 N N . PRO A 1 188 ? -7.019 -1.434 -3.211 1.00 87.25 188 PRO A N 1
ATOM 1498 C CA . PRO A 1 188 ? -6.211 -2.474 -2.576 1.00 87.25 188 PRO A CA 1
ATOM 1499 C C . PRO A 1 188 ? -4.726 -2.102 -2.435 1.00 87.25 188 PRO A C 1
ATOM 1501 O O . PRO A 1 188 ? -4.017 -2.717 -1.638 1.00 87.25 188 PRO A O 1
ATOM 1504 N N . ASN A 1 189 ? -4.232 -1.104 -3.174 1.00 88.44 189 ASN A N 1
ATOM 1505 C CA . ASN A 1 189 ? -2.851 -0.631 -3.056 1.00 88.44 189 ASN A CA 1
ATOM 1506 C C . ASN A 1 189 ? -2.627 0.227 -1.806 1.00 88.44 189 ASN A C 1
ATOM 1508 O O . ASN A 1 189 ? -1.502 0.306 -1.309 1.00 88.44 189 ASN A O 1
ATOM 1512 N N . ILE A 1 190 ? -3.690 0.838 -1.279 1.00 91.69 190 ILE A N 1
ATOM 1513 C CA . ILE A 1 190 ? -3.653 1.695 -0.090 1.00 91.69 190 ILE A CA 1
ATOM 1514 C C . ILE A 1 190 ? -3.912 0.875 1.176 1.00 91.69 190 ILE A C 1
ATOM 1516 O O . ILE A 1 190 ? -3.357 1.167 2.233 1.00 91.69 190 ILE A O 1
ATOM 1520 N N . ILE A 1 191 ? -4.743 -0.162 1.092 1.00 92.50 191 ILE A N 1
ATOM 1521 C CA . ILE A 1 191 ? -5.224 -0.865 2.277 1.00 92.50 191 ILE A CA 1
ATOM 1522 C C . ILE A 1 191 ? -4.125 -1.689 2.977 1.00 92.50 191 ILE A C 1
ATOM 1524 O O . ILE A 1 191 ? -3.502 -2.590 2.410 1.00 92.50 191 ILE A O 1
ATOM 1528 N N . SER A 1 192 ? -3.872 -1.383 4.249 1.00 93.38 192 SER A N 1
ATOM 1529 C CA . SER A 1 192 ? -2.949 -2.121 5.120 1.00 93.38 192 SER A CA 1
ATOM 1530 C C . SER A 1 192 ? -3.262 -1.887 6.597 1.00 93.38 192 SER A C 1
ATOM 1532 O O . SER A 1 192 ? -4.044 -1.003 6.946 1.00 93.38 192 SER A O 1
ATOM 1534 N N . GLY A 1 193 ? -2.677 -2.703 7.480 1.00 94.06 193 GLY A N 1
ATOM 1535 C CA . GLY A 1 193 ? -2.984 -2.667 8.914 1.00 94.06 193 GLY A CA 1
ATOM 1536 C C . GLY A 1 193 ? -2.677 -1.323 9.584 1.00 94.06 193 GLY A C 1
ATOM 1537 O O . GLY A 1 193 ? -3.482 -0.838 10.369 1.00 94.06 193 GLY A O 1
ATOM 1538 N N . ASP A 1 194 ? -1.562 -0.688 9.236 1.00 94.81 194 ASP A N 1
ATOM 1539 C CA . ASP A 1 194 ? -1.169 0.646 9.707 1.00 94.81 194 ASP A CA 1
ATOM 1540 C C . ASP A 1 194 ? -2.125 1.748 9.219 1.00 94.81 194 ASP A C 1
ATOM 1542 O O . ASP A 1 194 ? -2.555 2.594 10.005 1.00 94.81 194 ASP A O 1
ATOM 1546 N N . VAL A 1 195 ? -2.529 1.695 7.947 1.00 96.75 195 VAL A N 1
ATOM 1547 C CA . VAL A 1 195 ? -3.513 2.610 7.351 1.00 96.75 195 VAL A CA 1
ATOM 1548 C C . VAL A 1 195 ? -4.873 2.483 8.037 1.00 96.75 195 VAL A C 1
ATOM 1550 O O . VAL A 1 195 ? -5.466 3.486 8.439 1.00 96.75 195 VAL A O 1
ATOM 1553 N N . VAL A 1 196 ? -5.352 1.251 8.226 1.00 96.94 196 VAL A N 1
ATOM 1554 C CA . VAL A 1 196 ? -6.629 0.978 8.898 1.00 96.94 196 VAL A CA 1
ATOM 1555 C C . VAL A 1 196 ? -6.576 1.390 10.366 1.00 96.94 196 VAL A C 1
ATOM 1557 O O . VAL A 1 196 ? -7.507 2.035 10.842 1.00 96.94 196 VAL A O 1
ATOM 1560 N N . LEU A 1 197 ? -5.487 1.097 11.080 1.00 96.56 197 LEU A N 1
ATOM 1561 C CA . LEU A 1 197 ? -5.315 1.528 12.467 1.00 96.56 197 LEU A CA 1
ATOM 1562 C C . LEU A 1 197 ? -5.324 3.059 12.587 1.00 96.56 197 LEU A C 1
ATOM 1564 O O . LEU A 1 197 ? -6.002 3.599 13.460 1.00 96.56 197 LEU A O 1
ATOM 1568 N N . SER A 1 198 ? -4.637 3.766 11.686 1.00 97.56 198 SER A N 1
ATOM 1569 C CA . SER A 1 198 ? -4.642 5.233 11.642 1.00 97.56 198 SER A CA 1
ATOM 1570 C C . SER A 1 198 ? -6.048 5.795 11.392 1.00 97.56 198 SER A C 1
ATOM 1572 O O . SER A 1 198 ? -6.475 6.741 12.060 1.00 97.56 198 SER A O 1
ATOM 1574 N N . MET A 1 199 ? -6.823 5.169 10.501 1.00 97.88 199 MET A N 1
ATOM 1575 C CA . MET A 1 199 ? -8.226 5.529 10.267 1.00 97.88 199 MET A CA 1
ATOM 1576 C C . MET A 1 199 ? -9.116 5.271 11.489 1.00 97.88 199 MET A C 1
ATOM 1578 O O . MET A 1 199 ? -9.920 6.130 11.843 1.00 97.88 199 MET A O 1
ATOM 1582 N N . LEU A 1 200 ? -8.946 4.140 12.179 1.00 98.00 200 LEU A N 1
ATOM 1583 C CA . LEU A 1 200 ? -9.677 3.833 13.413 1.00 98.00 200 LEU A CA 1
ATOM 1584 C C . LEU A 1 200 ? -9.378 4.848 14.522 1.00 98.00 200 LEU A C 1
ATOM 1586 O O . LEU A 1 200 ? -10.300 5.303 15.194 1.00 98.00 200 LEU A O 1
ATOM 1590 N N . ILE A 1 201 ? -8.112 5.243 14.690 1.00 96.88 201 ILE A N 1
ATOM 1591 C CA . ILE A 1 201 ? -7.721 6.307 15.627 1.00 96.88 201 ILE A CA 1
ATOM 1592 C C . ILE A 1 201 ? -8.394 7.629 15.242 1.00 96.88 201 ILE A C 1
ATOM 1594 O O . ILE A 1 201 ? -8.939 8.306 16.106 1.00 96.88 201 ILE A O 1
ATOM 1598 N N . SER A 1 202 ? -8.419 7.958 13.950 1.00 97.62 202 SER A N 1
ATOM 1599 C CA . SER A 1 202 ? -9.023 9.199 13.455 1.00 97.62 202 SER A CA 1
ATOM 1600 C C . SER A 1 202 ? -10.529 9.265 13.730 1.00 97.62 202 SER A C 1
ATOM 1602 O O . SER A 1 202 ? -11.021 10.290 14.191 1.00 97.62 202 SER A O 1
ATOM 1604 N N . PHE A 1 203 ? -11.264 8.170 13.509 1.00 98.19 203 PHE A N 1
ATOM 1605 C CA . PHE A 1 203 ? -12.684 8.098 13.874 1.00 98.19 203 PHE A CA 1
ATOM 1606 C C . PHE A 1 203 ? -12.901 8.137 15.389 1.00 98.19 203 PHE A C 1
ATOM 1608 O O . PHE A 1 203 ? -13.843 8.769 15.863 1.00 98.19 203 PHE A O 1
ATOM 1615 N N . ARG A 1 204 ? -12.015 7.505 16.168 1.00 96.69 204 ARG A N 1
ATOM 1616 C CA . ARG A 1 204 ? -12.083 7.528 17.633 1.00 96.69 204 ARG A CA 1
ATOM 1617 C C . ARG A 1 204 ? -11.931 8.942 18.194 1.00 96.69 204 ARG A C 1
ATOM 1619 O O . ARG A 1 204 ? -12.634 9.270 19.146 1.00 96.69 204 ARG A O 1
ATOM 1626 N N . ASP A 1 205 ? -11.057 9.765 17.618 1.00 94.75 205 ASP A N 1
ATOM 1627 C CA . ASP A 1 205 ? -10.828 11.148 18.066 1.00 94.75 205 ASP A CA 1
ATOM 1628 C C . ASP A 1 205 ? -12.103 12.004 17.976 1.00 94.75 205 ASP A C 1
ATOM 1630 O O . ASP A 1 205 ? -12.339 12.858 18.828 1.00 94.75 205 ASP A O 1
ATOM 1634 N N . ILE A 1 206 ? -12.962 11.723 16.991 1.00 96.19 206 ILE A N 1
ATOM 1635 C CA . ILE A 1 206 ? -14.279 12.362 16.836 1.00 96.19 206 ILE A CA 1
ATOM 1636 C C . ILE A 1 206 ? -15.431 11.538 17.431 1.00 96.19 206 ILE A C 1
ATOM 1638 O O . ILE A 1 206 ? -16.593 11.887 17.250 1.00 96.19 206 ILE A O 1
ATOM 1642 N N . GLN A 1 207 ? -15.118 10.449 18.139 1.00 96.88 207 GLN A N 1
ATOM 1643 C CA . GLN A 1 207 ? -16.078 9.523 18.749 1.00 96.88 207 GLN A CA 1
ATOM 1644 C C . GLN A 1 207 ? -17.096 8.913 17.763 1.00 96.88 207 GLN A C 1
ATOM 1646 O O . GLN A 1 207 ? -18.194 8.525 18.163 1.00 96.88 207 GLN A O 1
ATOM 1651 N N . ASP A 1 208 ? -16.730 8.769 16.486 1.00 97.62 208 ASP A N 1
ATOM 1652 C CA . ASP A 1 208 ? -17.562 8.123 15.462 1.00 97.62 208 ASP A CA 1
ATOM 1653 C C . ASP A 1 208 ? -17.396 6.593 15.523 1.00 97.62 208 ASP A C 1
ATOM 1655 O O . ASP A 1 208 ? -16.767 5.949 14.677 1.00 97.62 208 ASP A O 1
ATOM 1659 N N . TYR A 1 209 ? -17.928 5.996 16.593 1.00 98.25 209 TYR A N 1
ATOM 1660 C CA . TYR A 1 209 ? -17.841 4.551 16.829 1.00 98.25 209 TYR A CA 1
ATOM 1661 C C . TYR A 1 209 ? -18.621 3.739 15.787 1.00 98.25 209 TYR A C 1
ATOM 1663 O O . TYR A 1 209 ? -18.271 2.591 15.510 1.00 98.25 209 TYR A O 1
ATOM 1671 N N . ASP A 1 210 ? -19.648 4.333 15.179 1.00 97.88 210 ASP A N 1
ATOM 1672 C CA . ASP A 1 210 ? -20.407 3.714 14.098 1.00 97.88 210 ASP A CA 1
ATOM 1673 C C . ASP A 1 210 ? -19.552 3.506 12.848 1.00 97.88 210 ASP A C 1
ATOM 1675 O O . ASP A 1 210 ? -19.520 2.398 12.302 1.00 97.88 210 ASP A O 1
ATOM 1679 N N . ALA A 1 211 ? -18.797 4.527 12.432 1.00 97.50 211 ALA A N 1
ATOM 1680 C CA . ALA A 1 211 ? -17.864 4.402 11.319 1.00 97.50 211 ALA A CA 1
ATOM 1681 C C . ALA A 1 211 ? -16.740 3.398 11.609 1.00 97.50 211 ALA A C 1
ATOM 1683 O O . ALA A 1 211 ? -16.374 2.631 10.717 1.00 97.50 211 ALA A O 1
ATOM 1684 N N . MET A 1 212 ? -16.227 3.348 12.846 1.00 98.31 212 MET A N 1
ATOM 1685 C CA . MET A 1 212 ? -15.221 2.353 13.248 1.00 98.31 212 MET A CA 1
ATOM 1686 C C . MET A 1 212 ? -15.739 0.919 13.103 1.00 98.31 212 MET A C 1
ATOM 1688 O O . MET A 1 212 ? -15.055 0.075 12.521 1.00 98.31 212 MET A O 1
ATOM 1692 N N . VAL A 1 213 ? -16.941 0.638 13.621 1.00 98.19 213 VAL A N 1
ATOM 1693 C CA . VAL A 1 213 ? -17.528 -0.707 13.546 1.00 98.19 213 VAL A CA 1
ATOM 1694 C C . VAL A 1 213 ? -17.828 -1.081 12.099 1.00 98.19 213 VAL A C 1
ATOM 1696 O O . VAL A 1 213 ? -17.459 -2.172 11.676 1.00 98.19 213 VAL A O 1
ATOM 1699 N N . LYS A 1 214 ? -18.412 -0.165 11.316 1.00 97.31 214 LYS A N 1
ATOM 1700 C CA . LYS A 1 214 ? -18.697 -0.405 9.897 1.00 97.31 214 LYS A CA 1
ATOM 1701 C C . LYS A 1 214 ? -17.426 -0.697 9.097 1.00 97.31 214 LYS A C 1
ATOM 1703 O O . LYS A 1 214 ? -17.387 -1.676 8.363 1.00 97.31 214 LYS A O 1
ATOM 1708 N N . LEU A 1 215 ? -16.373 0.107 9.283 1.00 97.06 215 LEU A N 1
ATOM 1709 C CA . LEU A 1 215 ? -15.062 -0.120 8.669 1.00 97.06 215 LEU A CA 1
ATOM 1710 C C . LEU A 1 215 ? -14.566 -1.540 8.954 1.00 97.06 215 LEU A C 1
ATOM 1712 O O . LEU A 1 215 ? -14.161 -2.243 8.037 1.00 97.06 215 LEU A O 1
ATOM 1716 N N . MET A 1 216 ? -14.620 -1.977 10.207 1.00 97.00 216 MET A N 1
ATOM 1717 C CA . MET A 1 216 ? -14.140 -3.302 10.589 1.00 97.00 216 MET A CA 1
ATOM 1718 C C . MET A 1 216 ? -15.000 -4.447 10.057 1.00 97.00 216 MET A C 1
ATOM 1720 O O . MET A 1 216 ? -14.437 -5.441 9.601 1.00 97.00 216 MET A O 1
ATOM 1724 N N . ASP A 1 217 ? -16.323 -4.297 10.068 1.00 96.00 217 ASP A N 1
ATOM 1725 C CA . ASP A 1 217 ? -17.255 -5.291 9.530 1.00 96.00 217 ASP A CA 1
ATOM 1726 C C . ASP A 1 217 ? -17.025 -5.491 8.022 1.00 96.00 217 ASP A C 1
ATOM 1728 O O . ASP A 1 217 ? -16.874 -6.625 7.563 1.00 96.00 217 ASP A O 1
ATOM 1732 N N . ASP A 1 218 ? -16.882 -4.394 7.269 1.00 95.44 218 ASP A N 1
ATOM 1733 C CA . ASP A 1 218 ? -16.573 -4.430 5.836 1.00 95.44 218 ASP A CA 1
ATOM 1734 C C . ASP A 1 218 ? -15.230 -5.138 5.563 1.00 95.44 218 ASP A C 1
ATOM 1736 O O . ASP A 1 218 ? -15.118 -5.933 4.633 1.00 95.44 218 ASP A O 1
ATOM 1740 N N . LEU A 1 219 ? -14.191 -4.871 6.368 1.00 94.88 219 LEU A N 1
ATOM 1741 C CA . LEU A 1 219 ? -12.866 -5.480 6.184 1.00 94.88 219 LEU A CA 1
ATOM 1742 C C . LEU A 1 219 ? -12.838 -6.965 6.553 1.00 94.88 219 LEU A C 1
ATOM 1744 O O . LEU A 1 219 ? -12.135 -7.738 5.907 1.00 94.88 219 LEU A O 1
ATOM 1748 N N . GLN A 1 220 ? -13.576 -7.372 7.588 1.00 93.81 220 GLN A N 1
ATOM 1749 C CA . GLN A 1 220 ? -13.689 -8.776 7.992 1.00 93.81 220 GLN A CA 1
ATOM 1750 C C . GLN A 1 220 ? -14.459 -9.616 6.967 1.00 93.81 220 GLN A C 1
ATOM 1752 O O . GLN A 1 220 ? -14.215 -10.818 6.867 1.00 93.81 220 GLN A O 1
ATOM 1757 N N . ALA A 1 221 ? -15.341 -8.996 6.178 1.00 93.44 221 ALA A N 1
ATOM 1758 C CA . ALA A 1 221 ? -16.047 -9.662 5.088 1.00 93.44 221 ALA A CA 1
ATOM 1759 C C . ALA A 1 221 ? -15.135 -10.027 3.899 1.00 93.44 221 ALA A C 1
ATOM 1761 O O . ALA A 1 221 ? -15.535 -10.828 3.055 1.00 93.44 221 ALA A O 1
ATOM 1762 N N . VAL A 1 222 ? -13.915 -9.476 3.822 1.00 91.88 222 VAL A N 1
ATOM 1763 C CA . VAL A 1 222 ? -12.964 -9.720 2.727 1.00 91.88 222 VAL A CA 1
ATOM 1764 C C . VAL A 1 222 ? -11.940 -10.798 3.132 1.00 91.88 222 VAL A C 1
ATOM 1766 O O . VAL A 1 222 ? -11.028 -10.511 3.910 1.00 91.88 222 VAL A O 1
ATOM 1769 N N . PRO A 1 223 ? -11.986 -12.026 2.568 1.00 87.88 223 PRO A N 1
ATOM 1770 C CA . PRO A 1 223 ? -11.149 -13.144 3.031 1.00 87.88 223 PRO A CA 1
ATOM 1771 C C . PRO A 1 223 ? -9.635 -12.954 2.851 1.00 87.88 223 PRO A C 1
ATOM 1773 O O . PRO A 1 223 ? -8.837 -13.605 3.527 1.00 87.88 223 PRO A O 1
ATOM 1776 N N . SER A 1 224 ? -9.213 -12.089 1.925 1.00 88.38 224 SER A N 1
ATOM 1777 C CA . SER A 1 224 ? -7.795 -11.788 1.694 1.00 88.38 224 SER A CA 1
ATOM 1778 C C . SER A 1 224 ? -7.187 -10.897 2.785 1.00 88.38 224 SER A C 1
ATOM 1780 O O . SER A 1 224 ? -5.962 -10.865 2.934 1.00 88.38 224 SER A O 1
ATOM 1782 N N . ILE A 1 225 ? -8.013 -10.210 3.582 1.00 90.75 225 ILE A N 1
ATOM 1783 C CA . ILE A 1 225 ? -7.570 -9.294 4.630 1.00 90.75 225 ILE A CA 1
ATOM 1784 C C . ILE A 1 225 ? -7.350 -10.058 5.937 1.00 90.75 225 ILE A C 1
ATOM 1786 O O . ILE A 1 225 ? -8.285 -10.465 6.617 1.00 90.75 225 ILE A O 1
ATOM 1790 N N . LYS A 1 226 ? -6.079 -10.214 6.322 1.00 89.62 226 LYS A N 1
ATOM 1791 C CA . LYS A 1 226 ? -5.686 -10.943 7.544 1.00 89.62 226 LYS A CA 1
ATOM 1792 C C . LYS A 1 226 ? -5.280 -10.043 8.709 1.00 89.62 226 LYS A C 1
ATOM 1794 O O . LYS A 1 226 ? -5.256 -10.488 9.850 1.00 89.62 226 LYS A O 1
ATOM 1799 N N . PHE A 1 227 ? -4.953 -8.775 8.454 1.00 90.50 227 PHE A N 1
ATOM 1800 C CA . PHE A 1 227 ? -4.455 -7.873 9.500 1.00 90.50 227 PHE A CA 1
ATOM 1801 C C . PHE A 1 227 ? -5.539 -7.456 10.510 1.00 90.50 227 PHE A C 1
ATOM 1803 O O . PHE A 1 227 ? -5.212 -6.952 11.582 1.00 90.50 227 PHE A O 1
ATOM 1810 N N . THR A 1 228 ? -6.822 -7.696 10.221 1.00 90.81 228 THR A N 1
ATOM 1811 C CA . THR A 1 228 ? -7.947 -7.437 11.140 1.00 90.81 228 THR A CA 1
ATOM 1812 C C . THR A 1 228 ? -7.884 -8.279 12.414 1.00 90.81 228 THR A C 1
ATOM 1814 O O . THR A 1 228 ? -8.491 -7.904 13.413 1.00 90.81 228 THR A O 1
ATOM 1817 N N . SER A 1 229 ? -7.118 -9.377 12.416 1.00 88.19 229 SER A N 1
ATOM 1818 C CA . SER A 1 229 ? -6.877 -10.205 13.602 1.00 88.19 229 SER A CA 1
ATOM 1819 C C . SER A 1 229 ? -5.677 -9.757 14.446 1.00 88.19 229 SER A C 1
ATOM 1821 O O . SER A 1 229 ? -5.242 -10.509 15.315 1.00 88.19 229 SER A O 1
ATOM 1823 N N . THR A 1 230 ? -5.072 -8.601 14.156 1.00 90.19 230 THR A N 1
ATOM 1824 C CA . THR A 1 230 ? -3.962 -8.069 14.964 1.00 90.19 230 THR A CA 1
ATOM 1825 C C . THR A 1 230 ? -4.486 -7.446 16.267 1.00 90.19 230 THR A C 1
ATOM 1827 O O . THR A 1 230 ? -5.544 -6.810 16.239 1.00 90.19 230 THR A O 1
ATOM 1830 N N . PRO A 1 231 ? -3.753 -7.559 17.395 1.00 90.00 231 PRO A N 1
ATOM 1831 C CA . PRO A 1 231 ? -4.173 -7.040 18.702 1.00 90.00 231 PRO A CA 1
ATOM 1832 C C . PRO A 1 231 ? -4.689 -5.605 18.694 1.00 90.00 231 PRO A C 1
ATOM 1834 O O . PRO A 1 231 ? -5.774 -5.336 19.197 1.00 90.00 231 PRO A O 1
ATOM 1837 N N . ALA A 1 232 ? -3.939 -4.684 18.085 1.00 92.12 232 ALA A N 1
ATOM 1838 C CA . ALA A 1 232 ? -4.273 -3.262 18.087 1.00 92.12 232 ALA A CA 1
ATOM 1839 C C . ALA A 1 232 ? -5.588 -2.967 17.343 1.00 92.12 232 ALA A C 1
ATOM 1841 O O . ALA A 1 232 ? -6.391 -2.138 17.783 1.00 92.12 232 ALA A O 1
ATOM 1842 N N . ILE A 1 233 ? -5.829 -3.669 16.231 1.00 95.00 233 ILE A N 1
ATOM 1843 C CA . ILE A 1 233 ? -7.048 -3.515 15.436 1.00 95.00 233 ILE A CA 1
ATOM 1844 C C . ILE A 1 233 ? -8.234 -4.177 16.146 1.00 95.00 233 ILE A C 1
ATOM 1846 O O . ILE A 1 233 ? -9.283 -3.547 16.271 1.00 95.00 233 ILE A O 1
ATOM 1850 N N . GLN A 1 234 ? -8.066 -5.391 16.682 1.00 94.00 234 GLN A N 1
ATOM 1851 C CA . GLN A 1 234 ? -9.108 -6.071 17.462 1.00 94.00 234 GLN A CA 1
ATOM 1852 C C . GLN A 1 234 ? -9.503 -5.271 18.708 1.00 94.00 234 GLN A C 1
ATOM 1854 O O . GLN A 1 234 ? -10.691 -5.103 18.969 1.00 94.00 234 GLN A O 1
ATOM 1859 N N . HIS A 1 235 ? -8.526 -4.711 19.424 1.00 94.94 235 HIS A N 1
ATOM 1860 C CA . HIS A 1 235 ? -8.771 -3.831 20.563 1.00 94.94 235 HIS A CA 1
ATOM 1861 C C . HIS A 1 235 ? -9.557 -2.583 20.141 1.00 94.94 235 HIS A C 1
ATOM 1863 O O . HIS A 1 235 ? -10.574 -2.258 20.747 1.00 94.94 235 HIS A O 1
ATOM 1869 N N . SER A 1 236 ? -9.131 -1.895 19.074 1.00 96.81 236 SER A N 1
ATOM 1870 C CA . SER A 1 236 ? -9.828 -0.705 18.558 1.00 96.81 236 SER A CA 1
ATOM 1871 C C . SER A 1 236 ? -11.269 -1.012 18.146 1.00 96.81 236 SER A C 1
ATOM 1873 O O . SER A 1 236 ? -12.174 -0.213 18.380 1.00 96.81 236 SER A O 1
ATOM 1875 N N . TYR A 1 237 ? -11.485 -2.193 17.574 1.00 97.62 237 TYR A N 1
ATOM 1876 C CA . TYR A 1 237 ? -12.791 -2.670 17.162 1.00 97.62 237 TYR A CA 1
ATOM 1877 C C . TYR A 1 237 ? -13.717 -2.996 18.344 1.00 97.62 237 TYR A C 1
ATOM 1879 O O . TYR A 1 237 ? -14.824 -2.464 18.427 1.00 97.62 237 TYR A O 1
ATOM 1887 N N . ALA A 1 238 ? -13.249 -3.804 19.299 1.00 97.31 238 ALA A N 1
ATOM 1888 C CA . ALA A 1 238 ? -13.997 -4.125 20.514 1.00 97.31 238 ALA A CA 1
ATOM 1889 C C . ALA A 1 238 ? -14.279 -2.875 21.362 1.00 97.31 238 ALA A C 1
ATOM 1891 O O . ALA A 1 238 ? -15.352 -2.743 21.952 1.00 97.31 238 ALA A O 1
ATOM 1892 N N . PHE A 1 239 ? -13.347 -1.919 21.379 1.00 97.75 239 PHE A N 1
ATOM 1893 C CA . PHE A 1 239 ? -13.538 -0.631 22.031 1.00 97.75 239 PHE A CA 1
ATOM 1894 C C . PHE A 1 239 ? -14.692 0.150 21.397 1.00 97.75 239 PHE A C 1
ATOM 1896 O O . PHE A 1 239 ? -15.554 0.655 22.116 1.00 97.75 239 PHE A O 1
ATOM 1903 N N . ALA A 1 240 ? -14.732 0.223 20.063 1.00 98.25 240 ALA A N 1
ATOM 1904 C CA . ALA A 1 240 ? -15.808 0.895 19.343 1.00 98.25 240 ALA A CA 1
ATOM 1905 C C . ALA A 1 240 ? -17.168 0.233 19.599 1.00 98.25 240 ALA A C 1
ATOM 1907 O O . ALA A 1 240 ? -18.122 0.941 19.908 1.00 98.25 240 ALA A O 1
ATOM 1908 N N . LEU A 1 241 ? -17.244 -1.103 19.561 1.00 98.31 241 LEU A N 1
ATOM 1909 C CA . LEU A 1 241 ? -18.456 -1.850 19.916 1.00 98.31 241 LEU A CA 1
ATOM 1910 C C . LEU A 1 241 ? -18.940 -1.489 21.330 1.00 98.31 241 LEU A C 1
ATOM 1912 O O . LEU A 1 241 ? -20.087 -1.087 21.512 1.00 98.31 241 LEU A O 1
ATOM 1916 N N . ASN A 1 242 ? -18.053 -1.530 22.329 1.00 97.75 242 ASN A N 1
ATOM 1917 C CA . ASN A 1 242 ? -18.422 -1.199 23.706 1.00 97.75 242 ASN A CA 1
ATOM 1918 C C . ASN A 1 242 ? -18.934 0.242 23.869 1.00 97.75 242 ASN A C 1
ATOM 1920 O O . ASN A 1 242 ? -19.863 0.486 24.636 1.00 97.75 242 ASN A O 1
ATOM 1924 N N . ARG A 1 243 ? -18.324 1.208 23.169 1.00 97.31 243 ARG A N 1
ATOM 1925 C CA . ARG A 1 243 ? -18.730 2.620 23.235 1.00 97.31 243 ARG A CA 1
ATOM 1926 C C . ARG A 1 243 ? -19.998 2.917 22.440 1.00 97.31 243 ARG A C 1
ATOM 1928 O O . ARG A 1 243 ? -20.750 3.795 22.853 1.00 97.31 243 ARG A O 1
ATOM 1935 N N . ARG A 1 244 ? -20.233 2.202 21.337 1.00 97.50 244 ARG A N 1
ATOM 1936 C CA . ARG A 1 244 ? -21.452 2.306 20.530 1.00 97.50 244 ARG A CA 1
ATOM 1937 C C . ARG A 1 244 ? -22.668 1.725 21.255 1.00 97.50 244 ARG A C 1
ATOM 1939 O O . ARG A 1 244 ? -23.745 2.305 21.162 1.00 97.50 244 ARG A O 1
ATOM 1946 N N . ASN A 1 245 ? -22.480 0.621 21.980 1.00 95.94 245 ASN A N 1
ATOM 1947 C CA . ASN A 1 245 ? -23.461 0.021 22.889 1.00 95.94 245 ASN A CA 1
ATOM 1948 C C . ASN A 1 245 ? -24.852 -0.229 22.267 1.00 95.94 245 ASN A C 1
ATOM 1950 O O . ASN A 1 245 ? -25.881 -0.013 22.907 1.00 95.94 245 ASN A O 1
ATOM 1954 N N . ARG A 1 246 ? -24.914 -0.677 21.006 1.00 96.50 246 ARG A N 1
ATOM 1955 C CA . ARG A 1 246 ? -26.160 -1.220 20.442 1.00 96.50 246 ARG A CA 1
ATOM 1956 C C . ARG A 1 246 ? -26.418 -2.627 21.000 1.00 96.50 246 ARG A C 1
ATOM 1958 O O . ARG A 1 246 ? -25.475 -3.277 21.457 1.00 96.50 246 ARG A O 1
ATOM 1965 N N . PRO A 1 247 ? -27.665 -3.134 20.951 1.00 96.31 247 PRO A N 1
ATOM 1966 C CA . PRO A 1 247 ? -27.967 -4.494 21.395 1.00 96.31 247 PRO A CA 1
ATOM 1967 C C . PRO A 1 247 ? -27.025 -5.531 20.759 1.00 96.31 247 PRO A C 1
ATOM 1969 O O . PRO A 1 247 ? -26.933 -5.611 19.536 1.00 96.31 247 PRO A O 1
ATOM 1972 N N . GLY A 1 248 ? -26.316 -6.302 21.591 1.00 95.25 248 GLY A N 1
ATOM 1973 C CA . GLY A 1 248 ? -25.345 -7.320 21.171 1.00 95.25 248 GLY A CA 1
ATOM 1974 C C . GLY A 1 248 ? -23.908 -6.824 20.955 1.00 95.25 248 GLY A C 1
ATOM 1975 O O . GLY A 1 248 ? -23.006 -7.647 20.792 1.00 95.25 248 GLY A O 1
ATOM 1976 N N . ASP A 1 249 ? -23.648 -5.511 20.972 1.00 97.44 249 ASP A N 1
ATOM 1977 C CA . ASP A 1 249 ? -22.301 -4.980 20.724 1.00 97.44 249 ASP A CA 1
ATOM 1978 C C . ASP A 1 249 ? -21.299 -5.412 21.795 1.00 97.44 249 ASP A C 1
ATOM 1980 O O . ASP A 1 249 ? -20.160 -5.750 21.477 1.00 97.44 249 ASP A O 1
ATOM 1984 N N . ARG A 1 250 ? -21.699 -5.403 23.069 1.00 95.56 250 ARG A N 1
ATOM 1985 C CA . ARG A 1 250 ? -20.800 -5.744 24.178 1.00 95.56 250 ARG A CA 1
ATOM 1986 C C . ARG A 1 250 ? -20.504 -7.229 24.245 1.00 95.56 250 ARG A C 1
ATOM 1988 O O . ARG A 1 250 ? -19.368 -7.604 24.522 1.00 95.56 250 ARG A O 1
ATOM 1995 N N . GLU A 1 251 ? -21.496 -8.061 23.957 1.00 96.06 251 GLU A N 1
ATOM 1996 C CA . GLU A 1 251 ? -21.332 -9.505 23.817 1.00 96.06 251 GLU A CA 1
ATOM 1997 C C . GLU A 1 251 ? -20.336 -9.797 22.689 1.00 96.06 251 GLU A C 1
ATOM 1999 O O . GLU A 1 251 ? -19.319 -10.451 22.917 1.00 96.06 251 GLU A O 1
ATOM 2004 N N . ARG A 1 252 ? -20.536 -9.182 21.517 1.00 97.12 252 ARG A N 1
ATOM 2005 C CA . ARG A 1 252 ? -19.620 -9.286 20.373 1.00 97.12 252 ARG A CA 1
ATOM 2006 C C . ARG A 1 252 ? -18.218 -8.754 20.692 1.00 97.12 252 ARG A C 1
ATOM 2008 O O . ARG A 1 252 ? -17.224 -9.350 20.281 1.00 97.12 252 ARG A O 1
ATOM 2015 N N . ALA A 1 253 ? -18.106 -7.655 21.439 1.00 97.19 253 ALA A N 1
ATOM 2016 C CA . ALA A 1 253 ? -16.819 -7.117 21.875 1.00 97.19 253 ALA A CA 1
ATOM 2017 C C . ALA A 1 253 ? -16.069 -8.131 22.751 1.00 97.19 253 ALA A C 1
ATOM 2019 O O . ALA A 1 253 ? -14.898 -8.410 22.502 1.00 97.19 253 ALA A O 1
ATOM 2020 N N . LEU A 1 254 ? -16.745 -8.731 23.734 1.00 96.19 254 LEU A N 1
ATOM 2021 C CA . LEU A 1 254 ? -16.165 -9.765 24.593 1.00 96.19 254 LEU A CA 1
ATOM 2022 C C . LEU A 1 254 ? -15.775 -11.019 23.802 1.00 96.19 254 LEU A C 1
ATOM 2024 O O . LEU A 1 254 ? -14.703 -11.572 24.044 1.00 96.19 254 LEU A O 1
ATOM 2028 N N . GLU A 1 255 ? -16.579 -11.450 22.830 1.00 95.75 255 GLU A N 1
ATOM 2029 C CA . GLU A 1 255 ? -16.241 -12.568 21.939 1.00 95.75 255 GLU A CA 1
ATOM 2030 C C . GLU A 1 255 ? -14.950 -12.306 21.155 1.00 95.75 255 GLU A C 1
ATOM 2032 O O . GLU A 1 255 ? -14.051 -13.148 21.144 1.00 95.75 255 GLU A O 1
ATOM 2037 N N . VAL A 1 256 ? -14.813 -11.119 20.553 1.00 93.94 256 VAL A N 1
ATOM 2038 C CA . VAL A 1 256 ? -13.596 -10.729 19.822 1.00 93.94 256 VAL A CA 1
ATOM 2039 C C . VAL A 1 256 ? -12.380 -10.747 20.747 1.00 93.94 256 VAL A C 1
ATOM 2041 O O . VAL A 1 256 ? -11.342 -11.310 20.391 1.00 93.94 256 VAL A O 1
ATOM 2044 N N . MET A 1 257 ? -12.503 -10.166 21.941 1.00 93.81 257 MET A N 1
ATOM 2045 C CA . MET A 1 257 ? -11.390 -10.051 22.884 1.00 93.81 257 MET A CA 1
ATOM 2046 C C . MET A 1 257 ? -10.987 -11.399 23.486 1.00 93.81 257 MET A C 1
ATOM 2048 O O . MET A 1 257 ? -9.804 -11.734 23.538 1.00 93.81 257 MET A O 1
ATOM 2052 N N . THR A 1 258 ? -11.956 -12.221 23.886 1.00 92.06 258 THR A N 1
ATOM 2053 C CA . THR A 1 258 ? -11.687 -13.571 24.403 1.00 92.06 258 THR A CA 1
ATOM 2054 C C . THR A 1 258 ? -11.119 -14.493 23.325 1.00 92.06 258 THR A C 1
ATOM 2056 O O . THR A 1 258 ? -10.217 -15.281 23.610 1.00 92.06 258 THR A O 1
ATOM 2059 N N . ALA A 1 259 ? -11.565 -14.368 22.071 1.00 91.81 259 ALA A N 1
ATOM 2060 C CA . ALA A 1 259 ? -10.961 -15.074 20.946 1.00 91.81 259 ALA A CA 1
ATOM 2061 C C . ALA A 1 259 ? -9.513 -14.626 20.698 1.00 91.81 259 ALA A C 1
ATOM 2063 O O . ALA A 1 259 ? -8.656 -15.476 20.447 1.00 91.81 259 ALA A O 1
ATOM 2064 N N . ALA A 1 260 ? -9.221 -13.325 20.811 1.00 89.19 260 ALA A N 1
ATOM 2065 C CA . ALA A 1 260 ? -7.868 -12.793 20.681 1.00 89.19 260 ALA A CA 1
ATOM 2066 C C . ALA A 1 260 ? -6.924 -13.385 21.740 1.00 89.19 260 ALA A C 1
ATOM 2068 O O . ALA A 1 260 ? -5.843 -13.855 21.388 1.00 89.19 260 ALA A O 1
ATOM 2069 N N . LEU A 1 261 ? -7.361 -13.450 23.003 1.00 89.81 261 LEU A N 1
ATOM 2070 C CA . LEU A 1 261 ? -6.584 -13.949 24.148 1.00 89.81 261 LEU A CA 1
ATOM 2071 C C . LEU A 1 261 ? -6.196 -15.435 24.077 1.00 89.81 261 LEU A C 1
ATOM 2073 O O . LEU A 1 261 ? -5.299 -15.869 24.804 1.00 89.81 261 LEU A O 1
ATOM 2077 N N . LYS A 1 262 ? -6.824 -16.221 23.188 1.00 88.94 262 LYS A N 1
ATOM 2078 C CA . LYS A 1 262 ? -6.423 -17.618 22.930 1.00 88.94 262 LYS A CA 1
ATOM 2079 C C . LYS A 1 262 ? -4.995 -17.719 22.391 1.00 88.94 262 LYS A C 1
ATOM 2081 O O . LYS A 1 262 ? -4.362 -18.762 22.540 1.00 88.94 262 LYS A O 1
ATOM 2086 N N . LYS A 1 263 ? -4.483 -16.659 21.760 1.00 87.12 263 LYS A N 1
ATOM 2087 C CA . LYS A 1 263 ? -3.094 -16.589 21.304 1.00 87.12 263 LYS A CA 1
ATOM 2088 C C . LYS A 1 263 ? -2.229 -15.933 22.373 1.00 87.12 263 LYS A C 1
ATOM 2090 O O . LYS A 1 263 ? -2.526 -14.827 22.813 1.00 87.12 263 LYS A O 1
ATOM 2095 N N . LYS A 1 264 ? -1.115 -16.578 22.732 1.00 83.75 264 LYS A N 1
ATOM 2096 C CA . LYS A 1 264 ? -0.183 -16.067 23.753 1.00 83.75 264 LYS A CA 1
ATOM 2097 C C . LYS A 1 264 ? 0.367 -14.677 23.405 1.00 83.75 264 LYS A C 1
ATOM 2099 O O . LYS A 1 264 ? 0.470 -13.832 24.280 1.00 83.75 264 LYS A O 1
ATOM 2104 N N . GLU A 1 265 ? 0.644 -14.421 22.128 1.00 82.69 265 GLU A N 1
ATOM 2105 C CA . GLU A 1 265 ? 1.125 -13.121 21.622 1.00 82.69 265 GLU A CA 1
ATOM 2106 C C . GLU A 1 265 ? 0.126 -11.963 21.818 1.00 82.69 265 GLU A C 1
ATOM 2108 O O . GLU A 1 265 ? 0.517 -10.800 21.806 1.00 82.69 265 GLU A O 1
ATOM 2113 N N . ASN A 1 266 ? -1.153 -12.277 22.039 1.00 84.06 266 ASN A N 1
ATOM 2114 C CA . ASN A 1 266 ? -2.220 -11.304 22.260 1.00 84.06 266 ASN A CA 1
ATOM 2115 C C . ASN A 1 266 ? -2.537 -11.109 23.753 1.00 84.06 266 ASN A C 1
ATOM 2117 O O . ASN A 1 266 ? -3.439 -10.346 24.095 1.00 84.06 266 ASN A O 1
ATOM 2121 N N . GLN A 1 267 ? -1.842 -11.805 24.657 1.00 86.62 267 GLN A N 1
ATOM 2122 C CA . GLN A 1 267 ? -1.983 -11.607 26.100 1.00 86.62 267 GLN A CA 1
ATOM 2123 C C . GLN A 1 267 ? -1.199 -10.359 26.499 1.00 86.62 267 GLN A C 1
ATOM 2125 O O . GLN A 1 267 ? -0.099 -10.445 27.031 1.00 86.62 267 GLN A O 1
ATOM 2130 N N . VAL A 1 268 ? -1.764 -9.197 26.176 1.00 88.12 268 VAL A N 1
ATOM 2131 C CA . VAL A 1 268 ? -1.208 -7.878 26.488 1.00 88.12 268 VAL A CA 1
ATOM 2132 C C . VAL A 1 268 ? -2.144 -7.127 27.441 1.00 88.12 268 VAL A C 1
ATOM 2134 O O . VAL A 1 268 ? -3.363 -7.341 27.373 1.00 88.12 268 VAL A O 1
ATOM 2137 N N . PRO A 1 269 ? -1.619 -6.236 28.307 1.00 88.88 269 PRO A N 1
ATOM 2138 C CA . PRO A 1 269 ? -2.425 -5.520 29.298 1.00 88.88 269 PRO A CA 1
ATOM 2139 C C . PRO A 1 269 ? -3.645 -4.809 28.702 1.00 88.88 269 PRO A C 1
ATOM 2141 O O . PRO A 1 269 ? -4.749 -4.972 29.213 1.00 88.88 269 PRO A O 1
ATOM 2144 N N . ASP A 1 270 ? -3.485 -4.132 27.560 1.00 88.75 270 ASP A N 1
ATOM 2145 C CA . ASP A 1 270 ? -4.563 -3.400 26.880 1.00 88.75 270 ASP A CA 1
ATOM 2146 C C . ASP A 1 270 ? -5.787 -4.278 26.573 1.00 88.75 270 ASP A C 1
ATOM 2148 O O . ASP A 1 270 ? -6.932 -3.858 26.753 1.00 88.75 270 ASP A O 1
ATOM 2152 N N . ILE A 1 271 ? -5.561 -5.525 26.139 1.00 90.00 271 ILE A N 1
ATOM 2153 C CA . ILE A 1 271 ? -6.639 -6.458 25.792 1.00 90.00 271 ILE A CA 1
ATOM 2154 C C . ILE A 1 271 ? -7.392 -6.905 27.053 1.00 90.00 271 ILE A C 1
ATOM 2156 O O . ILE A 1 271 ? -8.625 -6.912 27.063 1.00 90.00 271 ILE A O 1
ATOM 2160 N N . LEU A 1 272 ? -6.668 -7.224 28.129 1.00 92.38 272 LEU A N 1
ATOM 2161 C CA . LEU A 1 272 ? -7.256 -7.621 29.415 1.00 92.38 272 LEU A CA 1
ATOM 2162 C C . LEU A 1 272 ? -8.014 -6.459 30.075 1.00 92.38 272 LEU A C 1
ATOM 2164 O O . LEU A 1 272 ? -9.140 -6.636 30.549 1.00 92.38 272 LEU A O 1
ATOM 2168 N N . CYS A 1 273 ? -7.434 -5.260 30.042 1.00 93.44 273 CYS A N 1
ATOM 2169 C CA . CYS A 1 273 ? -8.026 -4.045 30.587 1.00 93.44 273 CYS A CA 1
ATOM 2170 C C . CYS A 1 273 ? -9.345 -3.704 29.884 1.00 93.44 273 CYS A C 1
ATOM 2172 O O . CYS A 1 273 ? -10.331 -3.355 30.540 1.00 93.44 273 CYS A O 1
ATOM 2174 N N . LEU A 1 274 ? -9.412 -3.866 28.557 1.00 95.25 274 LEU A N 1
ATOM 2175 C CA . LEU A 1 274 ? -10.647 -3.640 27.813 1.00 95.25 274 LEU A CA 1
ATOM 2176 C C . LEU A 1 274 ? -11.737 -4.662 28.170 1.00 95.25 274 LEU A C 1
ATOM 2178 O O . LEU A 1 274 ? -12.883 -4.251 28.344 1.00 95.25 274 LEU A O 1
ATOM 2182 N N . CYS A 1 275 ? -11.408 -5.947 28.362 1.00 95.44 275 CYS A N 1
ATOM 2183 C CA . CYS A 1 275 ? -12.370 -6.926 28.889 1.00 95.44 275 CYS A CA 1
ATOM 2184 C C . CYS A 1 275 ? -12.946 -6.465 30.236 1.00 95.44 275 CYS A C 1
ATOM 2186 O O . CYS A 1 275 ? -14.166 -6.403 30.403 1.00 95.44 275 CYS A O 1
ATOM 2188 N N . GLY A 1 276 ? -12.076 -6.075 31.177 1.00 95.75 276 GLY A N 1
ATOM 2189 C CA . GLY A 1 276 ? -12.493 -5.554 32.481 1.00 95.75 276 GLY A CA 1
ATOM 2190 C C . GLY A 1 276 ? -13.355 -4.295 32.364 1.00 95.75 276 GLY A C 1
ATOM 2191 O O . GLY A 1 276 ? -14.371 -4.166 33.047 1.00 95.75 276 GLY A O 1
ATOM 2192 N N . ARG A 1 277 ? -13.007 -3.391 31.440 1.00 96.38 277 ARG A N 1
ATOM 2193 C CA . ARG A 1 277 ? -13.776 -2.176 31.155 1.00 96.38 277 ARG A CA 1
ATOM 2194 C C . ARG A 1 277 ? -15.174 -2.480 30.622 1.00 96.38 277 ARG A C 1
ATOM 2196 O O . ARG A 1 277 ? -16.110 -1.847 31.092 1.00 96.38 277 ARG A O 1
ATOM 2203 N N . ILE A 1 278 ? -15.329 -3.428 29.697 1.00 96.69 278 ILE A N 1
ATOM 2204 C CA . ILE A 1 278 ? -16.647 -3.797 29.153 1.00 96.69 278 ILE A CA 1
ATOM 2205 C C . ILE A 1 278 ? -17.559 -4.299 30.276 1.00 96.69 278 ILE A C 1
ATOM 2207 O O . ILE A 1 278 ? -18.687 -3.831 30.412 1.00 96.69 278 ILE A O 1
ATOM 2211 N N . TYR A 1 279 ? -17.062 -5.201 31.126 1.00 97.69 279 TYR A N 1
ATOM 2212 C CA . TYR A 1 279 ? -17.831 -5.700 32.267 1.00 97.69 279 TYR A CA 1
ATOM 2213 C C . TYR A 1 279 ? -18.142 -4.611 33.298 1.00 97.69 279 TYR A C 1
ATOM 2215 O O . TYR A 1 279 ? -19.255 -4.553 33.817 1.00 97.69 279 TYR A O 1
ATOM 2223 N N . LYS A 1 280 ? -17.197 -3.703 33.564 1.00 96.62 280 LYS A N 1
ATOM 2224 C CA . LYS A 1 280 ? -17.454 -2.538 34.418 1.00 96.62 280 LYS A CA 1
ATOM 2225 C C . LYS A 1 280 ? -18.576 -1.669 33.843 1.00 96.62 280 LYS A C 1
ATOM 2227 O O . LYS A 1 280 ? -19.460 -1.267 34.592 1.00 96.62 280 LYS A O 1
ATOM 2232 N N . ASP A 1 281 ? -18.549 -1.389 32.542 1.00 95.88 281 ASP A N 1
ATOM 2233 C CA . ASP A 1 281 ? -19.564 -0.564 31.884 1.00 95.88 281 ASP A CA 1
ATOM 2234 C C . ASP A 1 281 ? -20.951 -1.251 31.950 1.00 95.88 281 ASP A C 1
ATOM 2236 O O . ASP A 1 281 ? -21.931 -0.589 32.285 1.00 95.88 281 ASP A O 1
ATOM 2240 N N . LYS A 1 282 ? -21.031 -2.585 31.775 1.00 95.44 282 LYS A N 1
ATOM 2241 C CA . LYS A 1 282 ? -22.267 -3.373 32.001 1.00 95.44 282 LYS A CA 1
ATOM 2242 C C . LYS A 1 282 ? -22.792 -3.246 33.435 1.00 95.44 282 LYS A C 1
ATOM 2244 O O . LYS A 1 282 ? -23.978 -3.004 33.632 1.00 95.44 282 LYS A O 1
ATOM 2249 N N . PHE A 1 283 ? -21.916 -3.371 34.432 1.00 96.75 283 PHE A N 1
ATOM 2250 C CA . PHE A 1 283 ? -22.290 -3.245 35.843 1.00 96.75 283 PHE A CA 1
ATOM 2251 C C . PHE A 1 283 ? -22.821 -1.845 36.182 1.00 96.75 283 PHE A C 1
ATOM 2253 O O . PHE A 1 283 ? -23.868 -1.724 36.815 1.00 96.75 283 PHE A O 1
ATOM 2260 N N . VAL A 1 284 ? -22.142 -0.787 35.729 1.00 95.44 284 VAL A N 1
ATOM 2261 C CA . VAL A 1 284 ? -22.570 0.600 35.979 1.00 95.44 284 VAL A CA 1
ATOM 2262 C C . VAL A 1 284 ? -23.921 0.889 35.320 1.00 95.44 284 VAL A C 1
ATOM 2264 O O . VAL A 1 284 ? -24.789 1.481 35.948 1.00 95.44 284 VAL A O 1
ATOM 2267 N N . GLU A 1 285 ? -24.134 0.438 34.084 1.00 93.38 285 GLU A N 1
ATOM 2268 C CA . GLU A 1 285 ? -25.402 0.659 33.374 1.00 93.38 285 GLU A CA 1
ATOM 2269 C C . GLU A 1 285 ? -26.558 -0.207 33.886 1.00 93.38 285 GLU A C 1
ATOM 2271 O O . GLU A 1 285 ? -27.717 0.140 33.678 1.00 93.38 285 GLU A O 1
ATOM 2276 N N . SER A 1 286 ? -26.261 -1.292 34.606 1.00 93.62 286 SER A N 1
ATOM 2277 C CA . SER A 1 286 ? -27.261 -2.075 35.344 1.0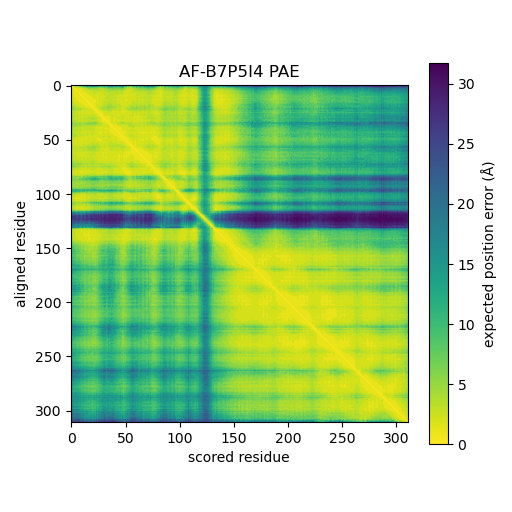0 93.62 286 SER A CA 1
ATOM 2278 C C . SER A 1 286 ? -27.722 -1.412 36.650 1.00 93.62 286 SER A C 1
ATOM 2280 O O . SER A 1 286 ? -28.369 -2.066 37.464 1.00 93.62 286 SER A O 1
ATOM 2282 N N . ASP A 1 287 ? -27.340 -0.156 36.895 1.00 95.31 287 ASP A N 1
ATOM 2283 C CA . ASP A 1 287 ? -27.528 0.538 38.174 1.00 95.31 287 ASP A CA 1
ATOM 2284 C C . ASP A 1 287 ? -26.952 -0.267 39.353 1.00 95.31 287 ASP A C 1
ATOM 2286 O O . ASP A 1 287 ? -27.563 -0.444 40.405 1.00 95.31 287 ASP A O 1
ATOM 2290 N N . TYR A 1 288 ? -25.750 -0.815 39.142 1.00 94.81 288 TYR A N 1
ATOM 2291 C CA . TYR A 1 288 ? -24.997 -1.587 40.132 1.00 94.81 288 TYR A CA 1
ATOM 2292 C C . TYR A 1 288 ? -25.673 -2.892 40.593 1.00 94.81 288 TYR A C 1
ATOM 2294 O O . TYR A 1 288 ? -25.378 -3.393 41.681 1.00 94.81 288 TYR A O 1
ATOM 2302 N N . THR A 1 289 ? -26.549 -3.480 39.773 1.00 95.56 289 THR A N 1
ATOM 2303 C CA . THR A 1 289 ? -27.269 -4.720 40.116 1.00 95.56 289 THR A CA 1
ATOM 2304 C C . THR A 1 289 ? -26.645 -5.989 39.525 1.00 95.56 289 THR A C 1
ATOM 2306 O O . THR A 1 289 ? -26.760 -7.064 40.120 1.00 95.56 289 THR A O 1
ATOM 2309 N N . ASP A 1 290 ? -25.933 -5.894 38.397 1.00 95.38 290 ASP A N 1
ATOM 2310 C CA . ASP A 1 290 ? -25.289 -7.032 37.731 1.00 95.38 290 ASP A CA 1
ATOM 2311 C C . ASP A 1 290 ? -23.975 -7.440 38.424 1.00 95.38 290 ASP A C 1
ATOM 2313 O O . ASP A 1 290 ? -22.854 -7.103 38.022 1.00 95.38 290 ASP A O 1
ATOM 2317 N N . MET A 1 291 ? -24.124 -8.213 39.497 1.00 95.62 291 MET A N 1
ATOM 2318 C CA . MET A 1 291 ? -23.004 -8.730 40.284 1.00 95.62 291 MET A CA 1
ATOM 2319 C C . MET A 1 291 ? -22.126 -9.726 39.517 1.00 95.62 291 MET A C 1
ATOM 2321 O O . MET A 1 291 ? -20.977 -9.949 39.907 1.00 95.62 291 MET A O 1
ATOM 2325 N N . GLU A 1 292 ? -22.631 -10.345 38.448 1.00 96.06 292 GLU A N 1
ATOM 2326 C CA . GLU A 1 292 ? -21.827 -11.224 37.600 1.00 96.06 292 GLU A CA 1
ATOM 2327 C C . GLU A 1 292 ? -20.826 -10.403 36.787 1.00 96.06 292 GLU A C 1
ATOM 2329 O O . GLU A 1 292 ? -19.624 -10.687 36.819 1.00 96.06 292 GLU A O 1
ATOM 2334 N N . SER A 1 293 ? -21.288 -9.320 36.157 1.00 94.69 293 SER A N 1
ATOM 2335 C CA . SER A 1 293 ? -20.406 -8.369 35.480 1.00 94.69 293 SER A CA 1
ATOM 2336 C C . SER A 1 293 ? -19.370 -7.770 36.434 1.00 94.69 293 SER A C 1
ATOM 2338 O O . SER A 1 293 ? -18.195 -7.692 36.079 1.00 94.69 293 SER A O 1
ATOM 2340 N N . LEU A 1 294 ? -19.739 -7.439 37.678 1.00 95.19 294 LEU A N 1
ATOM 2341 C CA . LEU A 1 294 ? -18.767 -6.969 38.673 1.00 95.19 294 LEU A CA 1
ATOM 2342 C C . LEU A 1 294 ? -17.660 -8.002 38.948 1.00 95.19 294 LEU A C 1
ATOM 2344 O O . LEU A 1 294 ? -16.474 -7.661 38.937 1.00 95.19 294 LEU A O 1
ATOM 2348 N N . ARG A 1 295 ? -18.023 -9.271 39.180 1.00 96.69 295 ARG A N 1
ATOM 2349 C CA . ARG A 1 295 ? -17.041 -10.345 39.419 1.00 96.69 295 ARG A CA 1
ATOM 2350 C C . ARG A 1 295 ? -16.118 -10.534 38.219 1.00 96.69 295 ARG A C 1
ATOM 2352 O O . ARG A 1 295 ? -14.909 -10.666 38.404 1.00 96.69 295 ARG A O 1
ATOM 2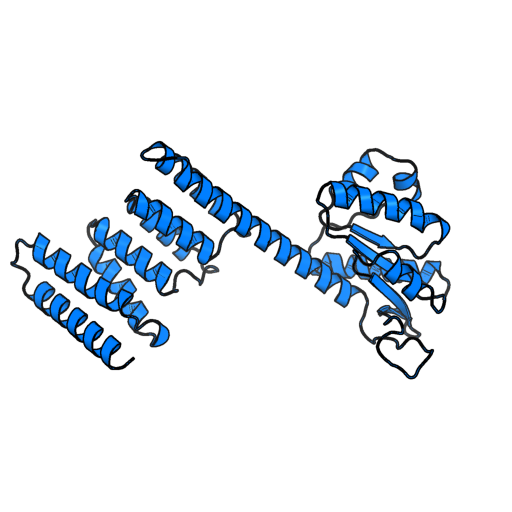359 N N . ASN A 1 296 ? -16.669 -10.496 37.009 1.00 95.62 296 ASN A N 1
ATOM 2360 C CA . ASN A 1 296 ? -15.890 -10.605 35.782 1.00 95.62 296 ASN A CA 1
ATOM 2361 C C . ASN A 1 296 ? -14.942 -9.412 35.596 1.00 95.62 296 ASN A C 1
ATOM 2363 O O . ASN A 1 296 ? -13.777 -9.615 35.263 1.00 95.62 296 ASN A O 1
ATOM 2367 N N . ALA A 1 297 ? -15.378 -8.181 35.877 1.00 94.69 297 ALA A N 1
ATOM 2368 C CA . ALA A 1 297 ? -14.507 -7.005 35.825 1.00 94.69 297 ALA A CA 1
ATOM 2369 C C . ALA A 1 297 ? -13.296 -7.151 36.766 1.00 94.69 297 ALA A C 1
ATOM 2371 O O . ALA A 1 297 ? -12.154 -6.949 36.351 1.00 94.69 297 ALA A O 1
ATOM 2372 N N . ILE A 1 298 ? -13.538 -7.585 38.010 1.00 94.56 298 ILE A N 1
ATOM 2373 C CA . ILE A 1 298 ? -12.484 -7.850 39.001 1.00 94.56 298 ILE A CA 1
ATOM 2374 C C . ILE A 1 298 ? -11.542 -8.961 38.523 1.00 94.56 298 ILE A C 1
ATOM 2376 O O . ILE A 1 298 ? -10.325 -8.832 38.663 1.00 94.56 298 ILE A O 1
ATOM 2380 N N . HIS A 1 299 ? -12.088 -10.039 37.953 1.00 94.38 299 HIS A N 1
ATOM 2381 C CA . HIS A 1 299 ? -11.293 -11.131 37.398 1.00 94.38 299 HIS A CA 1
ATOM 2382 C C . HIS A 1 299 ? -10.302 -10.620 36.345 1.00 94.38 299 HIS A C 1
ATOM 2384 O O . HIS A 1 299 ? -9.102 -10.848 36.489 1.00 94.38 299 HIS A O 1
ATOM 2390 N N . TRP A 1 300 ? -10.774 -9.860 35.353 1.00 93.62 300 TRP A N 1
ATOM 2391 C CA . TRP A 1 300 ? -9.923 -9.346 34.277 1.00 93.62 300 TRP A CA 1
ATOM 2392 C C . TRP A 1 300 ? -8.833 -8.388 34.766 1.00 93.62 300 TRP A C 1
ATOM 2394 O O . TRP A 1 300 ? -7.691 -8.506 34.327 1.00 93.62 300 TRP A O 1
ATOM 2404 N N . TRP A 1 301 ? -9.132 -7.498 35.718 1.00 91.31 301 TRP A N 1
ATOM 2405 C CA . TRP A 1 301 ? -8.108 -6.623 36.308 1.00 91.31 301 TRP A CA 1
ATOM 2406 C C . TRP A 1 301 ? -7.070 -7.385 37.130 1.00 91.31 301 TRP A C 1
ATOM 2408 O O . TRP A 1 301 ? -5.899 -7.007 37.160 1.00 91.31 301 TRP A O 1
ATOM 2418 N N . ASN A 1 302 ? -7.464 -8.465 37.804 1.00 91.88 302 ASN A N 1
ATOM 2419 C CA . ASN A 1 302 ? -6.505 -9.319 38.499 1.00 91.88 302 ASN A CA 1
ATOM 2420 C C . ASN A 1 302 ? -5.606 -10.060 37.504 1.00 91.88 302 ASN A C 1
ATOM 2422 O O . ASN A 1 302 ? -4.395 -10.108 37.711 1.00 91.88 302 ASN A O 1
ATOM 2426 N N . SER A 1 303 ? -6.168 -10.575 36.408 1.00 89.38 303 SER A N 1
ATOM 2427 C CA . SER A 1 303 ? -5.397 -11.197 35.327 1.00 89.38 303 SER A CA 1
ATOM 2428 C C . SER A 1 303 ? -4.399 -10.225 34.695 1.00 89.38 303 SER A C 1
ATOM 2430 O O . SER A 1 303 ? -3.254 -10.598 34.461 1.00 89.38 303 SER A O 1
ATOM 2432 N N . GLU A 1 304 ? -4.799 -8.971 34.476 1.00 89.19 304 GLU A N 1
ATOM 2433 C CA . GLU A 1 304 ? -3.916 -7.905 33.991 1.00 89.19 304 GLU A CA 1
ATOM 2434 C C . GLU A 1 304 ? -2.739 -7.660 34.945 1.00 89.19 304 GLU A C 1
ATOM 2436 O O . GLU A 1 304 ? -1.586 -7.650 34.518 1.00 89.19 304 GLU A O 1
ATOM 2441 N N . LYS A 1 305 ? -3.004 -7.527 36.251 1.00 88.06 305 LYS A N 1
ATOM 2442 C CA . LYS A 1 305 ? -1.952 -7.329 37.261 1.00 88.06 305 LYS A CA 1
ATOM 2443 C C . LYS A 1 305 ? -0.961 -8.487 37.318 1.00 88.06 305 LYS A C 1
ATOM 2445 O O . LYS A 1 305 ? 0.232 -8.252 37.486 1.00 88.06 305 LYS A O 1
ATOM 2450 N N . VAL A 1 306 ? -1.451 -9.722 37.208 1.00 88.38 306 VAL A N 1
ATOM 2451 C CA . VAL A 1 306 ? -0.594 -10.915 37.173 1.00 88.38 306 VAL A CA 1
ATOM 2452 C C . VAL A 1 306 ? 0.297 -10.882 35.936 1.00 88.38 306 VAL A C 1
ATOM 2454 O O . VAL A 1 306 ? 1.505 -11.029 36.069 1.00 88.38 306 VAL A O 1
ATOM 2457 N N . LEU A 1 307 ? -0.274 -10.595 34.763 1.00 86.75 307 LEU A N 1
ATOM 2458 C CA . LEU A 1 307 ? 0.483 -10.497 33.518 1.00 86.75 307 LEU A CA 1
ATOM 2459 C C . LEU A 1 307 ? 1.604 -9.452 33.612 1.00 86.75 307 LEU A C 1
ATOM 2461 O O . LEU A 1 307 ? 2.741 -9.760 33.277 1.00 86.75 307 LEU A O 1
ATOM 2465 N N . ILE A 1 308 ? 1.302 -8.244 34.099 1.00 84.06 308 ILE A N 1
ATOM 2466 C CA . ILE A 1 308 ? 2.292 -7.164 34.253 1.00 84.06 308 ILE A CA 1
ATOM 2467 C C . ILE A 1 308 ? 3.415 -7.565 35.215 1.00 84.06 308 ILE A C 1
ATOM 2469 O O . ILE A 1 308 ? 4.569 -7.237 34.973 1.00 84.06 308 ILE A O 1
ATOM 2473 N N . ARG A 1 309 ? 3.089 -8.259 36.310 1.00 86.44 309 ARG A N 1
ATOM 2474 C CA . ARG A 1 309 ? 4.088 -8.706 37.291 1.00 86.44 309 ARG A CA 1
ATOM 2475 C C . ARG A 1 309 ? 5.027 -9.771 36.725 1.00 86.44 309 ARG A C 1
ATOM 2477 O O . ARG A 1 309 ? 6.186 -9.819 37.120 1.00 86.44 309 ARG A O 1
ATOM 2484 N N . ASP A 1 310 ? 4.508 -10.635 35.863 1.00 80.56 310 ASP A N 1
ATOM 2485 C CA . ASP A 1 310 ? 5.231 -11.786 35.328 1.00 80.56 310 ASP A CA 1
ATOM 2486 C C . ASP A 1 310 ? 5.947 -11.460 33.985 1.00 80.56 310 ASP A C 1
ATOM 2488 O O . ASP A 1 310 ? 6.534 -12.358 33.377 1.00 80.56 310 ASP A O 1
ATOM 2492 N N . SER A 1 311 ? 5.888 -10.194 33.530 1.00 75.62 311 SER A N 1
ATOM 2493 C CA . SER A 1 311 ? 6.558 -9.636 32.334 1.00 75.62 311 SER A CA 1
ATOM 2494 C C . SER A 1 311 ? 7.931 -9.054 32.662 1.00 75.62 311 SER A C 1
ATOM 2496 O O . SER A 1 311 ? 8.847 -9.224 31.827 1.00 75.62 311 SER A O 1
#

Radius of gyration: 29.01 Å; Cα contacts (8 Å, |Δi|>4): 334; chains: 1; bounding box: 70×43×75 Å

pLDDT: mean 90.16, std 10.52, range [39.62, 98.31]

InterPro domains:
  IPR025136 MAP3K, TRAFs-binding domain [PF13281] (63-302)
  IPR046872 MAP3K, deoxyribohydrolase domain [PF20309] (13-48)

Mean predicted aligned error: 8.27 Å

Sequence (311 aa):
MGRLAQRKAAYEEVQKASRCVGADLHELPFKKLDFGETKVLDLFYNADVAVVDVSIQDQRNPLFYHLGVRESFGMKQNMILYNDHTPGEAYSIKIACSSYPLSTYKVNDAGVCVVTEPPGMAIVSEETVESKQPLHVKLKKFLQDVEVQTKAHMKEKFLTDLRKAREMYTGEELAKTLQNFRKRLDDPNIISGDVVLSMLISFRDIQDYDAMVKLMDDLQAVPSIKFTSTPAIQHSYAFALNRRNRPGDRERALEVMTAALKKKENQVPDILCLCGRIYKDKFVESDYTDMESLRNAIHWWNSEKVLIRDS

Foldseek 3Di:
DDPVLFVVLLVVLLVVLCVVVVHDDDDADLVCVLVPPPVSLVCLLPDLAEEEECQDPVSNVVVVVSQVSSVVVVSQHYEYEYAPPDQPVQVVVCVVCVSHHYWYWGQDPVRAIFTWDRPDPDPDDSDTPTDPHGPSVVSNVSVVVSLVVVLVVLQVVLLVVLVVLLVPDDDPSSVVVLVVSLVVCVDPSNDDLVSLLSSLVSCVVNLVLVVLLVSLVVQVVDPVRDSCLPLSNLLSNLVSLLSVPDVCSLVVSLVSLVVSVVDVVNLALSSLQSQLVSLVSVCVVVVNPPVVSVVRSVVSVVSSVVVVVVD